Protein AF-U1MZY4-F1 (afdb_monomer)

Nearest PDB structures (foldseek):
  8omv-assembly1_A  TM=1.342E-01  e=9.463E+00  Homo sapiens

Radius of gyration: 21.09 Å; Cα contacts (8 Å, |Δi|>4): 516; chains: 1; bounding box: 56×65×48 Å

pLDDT: mean 75.52, std 15.94, range [32.56, 96.06]

Mean predicted aligned error: 12.29 Å

Solvent-accessible surface area (backbone atoms only — not comparable to full-atom values): 17932 Å² total; per-residue (Å²): 132,82,58,74,63,59,58,49,49,37,41,25,45,29,33,30,49,53,29,17,49,52,54,50,33,51,50,49,50,52,59,47,38,78,77,36,57,77,49,57,64,63,68,47,52,102,45,70,64,56,41,10,46,51,24,10,58,32,2,52,36,76,28,38,40,36,26,38,52,44,43,50,36,36,72,71,67,74,46,56,70,20,24,42,40,0,7,29,13,6,20,35,12,65,37,39,62,55,34,41,68,76,39,48,68,57,36,54,50,24,45,50,48,10,24,52,51,12,27,50,50,8,41,46,33,69,72,65,59,59,72,46,70,69,46,51,56,54,45,52,67,68,64,65,69,72,74,79,74,80,82,80,68,78,75,76,75,75,70,74,65,68,74,82,43,52,68,48,50,51,48,29,51,52,27,48,51,52,17,41,52,50,35,51,37,44,74,75,76,43,82,70,58,87,62,68,74,54,30,54,50,49,36,52,38,18,53,47,28,49,52,30,19,52,50,43,58,76,69,51,75,86,85,56,95,84,50,57,64,76,60,42,52,51,62,63,46,22,54,41,42,48,48,44,35,51,49,53,42,50,48,54,51,46,54,74,70,45,89,73,59,71,67,66,58,68,76,72,34,74,83,48,39,12,43,53,28,2,58,48,16,57,46,76,32,43,62,55,54,45,54,52,50,49,41,27,75,77,70,62,54,35,44,28,28,55,32,0,20,35,15,13,22,34,11,56,23,43,53,50,27,41,74,72,40,47,64,61,33,54,53,40,45,52,53,26,26,54,52,7,26,54,48,7,39,50,42,36,74,74,60,45,77,76,86

Foldseek 3Di:
DPPPVLLLVLLLCLCQAVVLQLLVLQVVLVVVCVVCVVPVLVVPPPDLLSLLLQLLVLLQPEALNSLLSQLVCVLVVNHDLLSNLLSLLLHCHNCLVVLCVLPVVLSCVLSVLSNVLSSVLSCCCVPVVPPCVVLVVVQVVVVPPPPPPPPVDDPPPPPQPVPVLPVLLVLQVVLSVNSNVSNVCCVPPHDFDPDDPRSVVSSVSSVSNLVSLVCLQVPPDDDDPPDDPSNVSSSLSSQLSNVSSVLSSVVSVVCVVDPDDLLVLQVPAQLCLLLVLLVQLLREACVSLNVVSVCCSVVVFASLSNSLSSSLNSHSSLSSNCVSRVSSSVVSNVSSSVSSSVSSSVCCVPPNRHD

Structure (mmCIF, N/CA/C/O backbone):
data_AF-U1MZY4-F1
#
_entry.id   AF-U1MZY4-F1
#
loop_
_atom_site.group_PDB
_atom_site.id
_atom_site.type_symbol
_atom_site.label_atom_id
_atom_site.label_alt_id
_atom_site.label_comp_id
_atom_site.label_asym_id
_atom_site.label_entity_id
_atom_site.label_seq_id
_atom_site.pdbx_PDB_ins_code
_atom_site.Cartn_x
_atom_site.Cartn_y
_atom_site.Cartn_z
_atom_site.occupancy
_atom_site.B_iso_or_equiv
_atom_site.auth_seq_id
_atom_site.auth_comp_id
_atom_site.auth_asym_id
_atom_site.auth_atom_id
_atom_site.pdbx_PDB_model_num
ATOM 1 N N . MET A 1 1 ? 31.135 1.405 -0.911 1.00 39.47 1 MET A N 1
ATOM 2 C CA . MET A 1 1 ? 30.930 1.659 -2.354 1.00 39.47 1 MET A CA 1
ATOM 3 C C . MET A 1 1 ? 29.759 0.798 -2.773 1.00 39.47 1 MET A C 1
ATOM 5 O O . MET A 1 1 ? 29.865 -0.409 -2.625 1.00 39.47 1 MET A O 1
ATOM 9 N N . ILE A 1 2 ? 28.644 1.400 -3.187 1.00 54.62 2 ILE A N 1
ATOM 10 C CA . ILE A 1 2 ? 27.494 0.645 -3.703 1.00 54.62 2 ILE A CA 1
ATOM 11 C C . ILE A 1 2 ? 27.956 0.011 -5.024 1.00 54.62 2 ILE A C 1
ATOM 13 O O . ILE A 1 2 ? 28.455 0.754 -5.877 1.00 54.62 2 ILE A O 1
ATOM 17 N N . PRO A 1 3 ? 27.882 -1.317 -5.202 1.00 65.75 3 PRO A N 1
ATOM 18 C CA . PRO A 1 3 ? 28.218 -1.933 -6.479 1.00 65.75 3 PRO A CA 1
ATOM 19 C C . PRO A 1 3 ? 27.321 -1.326 -7.561 1.00 65.75 3 PRO A C 1
ATOM 21 O O . PRO A 1 3 ? 26.109 -1.257 -7.381 1.00 65.75 3 PRO A O 1
ATOM 24 N N . GLY A 1 4 ? 27.890 -0.871 -8.681 1.00 63.75 4 GLY A N 1
ATOM 25 C CA . GLY A 1 4 ? 27.119 -0.199 -9.740 1.00 63.75 4 GLY A CA 1
ATOM 26 C C . GLY A 1 4 ? 25.944 -1.025 -10.290 1.00 63.75 4 GLY A C 1
ATOM 27 O O . GLY A 1 4 ? 24.993 -0.440 -10.797 1.00 63.75 4 GLY A O 1
ATOM 28 N N . GLY A 1 5 ? 25.982 -2.356 -10.137 1.00 74.44 5 GLY A N 1
ATOM 29 C CA . GLY A 1 5 ? 24.875 -3.259 -10.469 1.00 74.44 5 GLY A CA 1
ATOM 30 C C . GLY A 1 5 ? 23.648 -3.089 -9.567 1.00 74.44 5 GLY A C 1
ATOM 31 O O . GLY A 1 5 ? 22.539 -3.041 -10.080 1.00 74.44 5 GLY A O 1
ATOM 32 N N . VAL A 1 6 ? 23.839 -2.863 -8.262 1.00 76.19 6 VAL A N 1
ATOM 33 C CA . VAL A 1 6 ? 22.730 -2.726 -7.298 1.00 76.19 6 VAL A CA 1
ATOM 34 C C . VAL A 1 6 ? 21.879 -1.498 -7.618 1.00 76.19 6 VAL A C 1
ATOM 36 O O . VAL A 1 6 ? 20.657 -1.554 -7.587 1.00 76.19 6 VAL A O 1
ATOM 39 N N . LEU A 1 7 ? 22.504 -0.376 -7.992 1.00 82.69 7 LEU A N 1
ATOM 40 C CA . LEU A 1 7 ? 21.750 0.826 -8.360 1.00 82.69 7 LEU A CA 1
ATOM 41 C C . LEU A 1 7 ? 20.959 0.632 -9.663 1.00 82.69 7 LEU A C 1
ATOM 43 O O . LEU A 1 7 ? 19.844 1.131 -9.781 1.00 82.69 7 LEU A O 1
ATOM 47 N N . ALA A 1 8 ? 21.530 -0.068 -10.646 1.00 85.88 8 ALA A N 1
ATOM 48 C CA . ALA A 1 8 ? 20.843 -0.347 -11.903 1.00 85.88 8 ALA A CA 1
ATOM 49 C C . ALA A 1 8 ? 19.620 -1.251 -11.689 1.00 85.88 8 ALA A C 1
ATOM 51 O O . ALA A 1 8 ? 18.553 -0.986 -12.248 1.00 85.88 8 ALA A O 1
ATOM 52 N N . GLU A 1 9 ? 19.769 -2.263 -10.839 1.00 82.75 9 GLU A N 1
ATOM 53 C CA . GLU A 1 9 ? 18.707 -3.186 -10.454 1.00 82.75 9 GLU A CA 1
ATOM 54 C C . GLU A 1 9 ? 17.584 -2.458 -9.711 1.00 82.75 9 GLU A C 1
ATOM 56 O O . GLU A 1 9 ? 16.447 -2.474 -10.175 1.00 82.75 9 GLU A O 1
ATOM 61 N N . VAL A 1 10 ? 17.916 -1.678 -8.675 1.00 83.19 10 VAL A N 1
ATOM 62 C CA . VAL A 1 10 ? 16.957 -0.852 -7.918 1.00 83.19 10 VAL A CA 1
ATOM 63 C C . VAL A 1 10 ? 16.140 0.066 -8.828 1.00 83.19 10 VAL A C 1
ATOM 65 O O . VAL A 1 10 ? 14.920 0.151 -8.698 1.00 83.19 10 VAL A O 1
ATOM 68 N N . LEU A 1 11 ? 16.795 0.786 -9.748 1.00 89.69 11 LEU A N 1
ATOM 69 C CA . LEU A 1 11 ? 16.102 1.732 -10.628 1.00 89.69 11 LEU A CA 1
ATOM 70 C C . LEU A 1 11 ? 15.183 1.010 -11.616 1.00 89.69 11 LEU A C 1
ATOM 72 O O . LEU A 1 11 ? 14.059 1.460 -11.854 1.00 89.69 11 LEU A O 1
ATOM 76 N N . THR A 1 12 ? 15.662 -0.098 -12.184 1.00 89.25 12 THR A N 1
ATOM 77 C CA . THR A 1 12 ? 14.888 -0.914 -13.124 1.00 89.25 12 THR A CA 1
ATOM 78 C C . THR A 1 12 ? 13.684 -1.527 -12.424 1.00 89.25 12 THR A C 1
ATOM 80 O O . THR A 1 12 ? 12.572 -1.413 -12.931 1.00 89.25 12 THR A O 1
ATOM 83 N N . GLU A 1 13 ? 13.874 -2.081 -11.231 1.00 82.31 13 GLU A N 1
ATOM 84 C CA . GLU A 1 13 ? 12.814 -2.675 -10.423 1.00 82.31 13 GLU A CA 1
ATOM 85 C C . GLU A 1 13 ? 11.746 -1.641 -10.043 1.00 82.31 13 GLU A C 1
ATOM 87 O O . GLU A 1 13 ? 10.554 -1.823 -10.321 1.00 82.31 13 GLU A O 1
ATOM 92 N N . ALA A 1 14 ? 12.179 -0.490 -9.519 1.00 82.88 14 ALA A N 1
ATOM 93 C CA . ALA A 1 14 ? 11.289 0.582 -9.089 1.00 82.88 14 ALA A CA 1
ATOM 94 C C . ALA A 1 14 ? 10.436 1.159 -10.230 1.00 82.88 14 ALA A C 1
ATOM 96 O O . ALA A 1 14 ? 9.278 1.503 -10.004 1.00 82.88 14 ALA A O 1
ATOM 97 N N . TRP A 1 15 ? 10.971 1.285 -11.451 1.00 90.81 15 TRP A N 1
ATOM 98 C CA . TRP A 1 15 ? 10.234 1.881 -12.575 1.00 90.81 15 TRP A CA 1
ATOM 99 C C . TRP A 1 15 ? 9.524 0.857 -13.469 1.00 90.81 15 TRP A C 1
ATOM 101 O O . TRP A 1 15 ? 8.379 1.082 -13.869 1.00 90.81 15 TRP A O 1
ATOM 111 N N . ILE A 1 16 ? 10.198 -0.237 -13.835 1.00 89.38 16 ILE A N 1
ATOM 112 C CA . ILE A 1 16 ? 9.696 -1.204 -14.822 1.00 89.38 16 ILE A CA 1
ATOM 113 C C . ILE A 1 16 ? 8.699 -2.170 -14.195 1.00 89.38 16 ILE A C 1
ATOM 115 O O . ILE A 1 16 ? 7.694 -2.459 -14.837 1.00 89.38 16 ILE A O 1
ATOM 119 N N . ARG A 1 17 ? 8.943 -2.658 -12.972 1.00 80.62 17 ARG A N 1
ATOM 120 C CA . ARG A 1 17 ? 8.025 -3.602 -12.317 1.00 80.62 17 ARG A CA 1
ATOM 121 C C . ARG A 1 17 ? 7.013 -2.867 -11.451 1.00 80.62 17 ARG A C 1
ATOM 123 O O . ARG A 1 17 ? 5.832 -2.816 -11.796 1.00 80.62 17 ARG A O 1
ATOM 130 N N . ILE A 1 18 ? 7.486 -2.222 -10.386 1.00 74.56 18 ILE A N 1
ATOM 131 C CA . ILE A 1 18 ? 6.615 -1.567 -9.400 1.00 74.56 18 ILE A CA 1
ATOM 132 C C . ILE A 1 18 ? 5.953 -0.329 -10.021 1.00 74.56 18 ILE A C 1
ATOM 134 O O . ILE A 1 18 ? 4.734 -0.170 -9.987 1.00 74.56 18 ILE A O 1
ATOM 138 N N . GLY A 1 19 ? 6.738 0.525 -10.682 1.00 80.50 19 GLY A N 1
ATOM 139 C CA . GLY A 1 19 ? 6.241 1.732 -11.338 1.00 80.50 19 GLY A CA 1
ATOM 140 C C . GLY A 1 19 ? 5.205 1.438 -12.424 1.00 80.50 19 GLY A C 1
ATOM 141 O O . GLY A 1 19 ? 4.169 2.099 -12.460 1.00 80.50 19 GLY A O 1
ATOM 142 N N . ALA A 1 20 ? 5.426 0.425 -13.272 1.00 83.94 20 ALA A N 1
ATOM 143 C CA . ALA A 1 20 ? 4.441 0.006 -14.273 1.00 83.94 20 ALA A CA 1
ATOM 144 C C . ALA A 1 20 ? 3.126 -0.426 -13.630 1.00 83.94 20 ALA A C 1
ATOM 146 O O . ALA A 1 20 ? 2.058 -0.031 -14.101 1.00 83.94 20 ALA A O 1
ATOM 147 N N . PHE A 1 21 ? 3.207 -1.197 -12.546 1.00 73.38 21 PHE A N 1
ATOM 148 C CA . PHE A 1 21 ? 2.035 -1.641 -11.813 1.00 73.38 21 PHE A CA 1
ATOM 149 C C . PHE A 1 21 ? 1.256 -0.461 -11.212 1.00 73.38 21 PHE A C 1
ATOM 151 O O . PHE A 1 21 ? 0.051 -0.345 -11.433 1.00 73.38 21 PHE A O 1
ATOM 158 N N . VAL A 1 22 ? 1.936 0.472 -10.539 1.00 69.88 22 VAL A N 1
ATOM 159 C CA . VAL A 1 22 ? 1.311 1.681 -9.969 1.00 69.88 22 VAL A CA 1
ATOM 160 C C . VAL A 1 22 ? 0.697 2.561 -11.060 1.00 69.88 22 VAL A C 1
ATOM 162 O O . VAL A 1 22 ? -0.420 3.060 -10.916 1.00 69.88 22 VAL A O 1
ATOM 165 N N . ILE A 1 23 ? 1.390 2.738 -12.188 1.00 80.56 23 ILE A N 1
ATOM 166 C CA . ILE A 1 23 ? 0.854 3.473 -13.340 1.00 80.56 23 ILE A CA 1
ATOM 167 C C . ILE A 1 23 ? -0.414 2.782 -13.859 1.00 80.56 23 ILE A C 1
ATOM 169 O O . ILE A 1 23 ? -1.419 3.457 -14.096 1.00 80.56 23 ILE A O 1
ATOM 173 N N . ALA A 1 24 ? -0.390 1.455 -14.015 1.00 80.88 24 ALA A N 1
ATOM 174 C CA . ALA A 1 24 ? -1.541 0.677 -14.463 1.00 80.88 24 ALA A CA 1
ATOM 175 C C . ALA A 1 24 ? -2.717 0.802 -13.488 1.00 80.88 24 ALA A C 1
ATOM 177 O O . ALA A 1 24 ? -3.838 1.076 -13.916 1.00 80.88 24 ALA A O 1
ATOM 178 N N . SER A 1 25 ? -2.472 0.654 -12.186 1.00 63.47 25 SER A N 1
ATOM 179 C CA . SER A 1 25 ? -3.513 0.694 -11.160 1.00 63.47 25 SER A CA 1
ATOM 180 C C . SER A 1 25 ? -4.161 2.076 -11.072 1.00 63.47 25 SER A C 1
ATOM 182 O O . SER A 1 25 ? -5.388 2.174 -11.099 1.00 63.47 25 SER A O 1
ATOM 184 N N . VAL A 1 26 ? -3.374 3.159 -11.092 1.00 69.44 26 VAL A N 1
ATOM 185 C CA . VAL A 1 26 ? -3.903 4.533 -11.109 1.00 69.44 26 VAL A CA 1
ATOM 186 C C . VAL A 1 26 ? -4.675 4.807 -12.398 1.00 69.44 26 VAL A C 1
ATOM 188 O O . VAL A 1 26 ? -5.746 5.412 -12.350 1.00 69.44 26 VAL A O 1
ATOM 191 N N . LEU A 1 27 ? -4.193 4.331 -13.550 1.00 77.50 27 LEU A N 1
ATOM 192 C CA . LEU A 1 27 ? -4.929 4.435 -14.812 1.00 77.50 27 LEU A CA 1
ATOM 193 C C . LEU A 1 27 ? -6.269 3.704 -14.755 1.00 77.50 27 LEU A C 1
ATOM 195 O O . LEU A 1 27 ? -7.274 4.264 -15.190 1.00 77.50 27 LEU A O 1
ATOM 199 N N . VAL A 1 28 ? -6.303 2.490 -14.203 1.00 72.69 28 VAL A N 1
ATOM 200 C CA . VAL A 1 28 ? -7.531 1.707 -14.020 1.00 72.69 28 VAL A CA 1
ATOM 201 C C . VAL A 1 28 ? -8.483 2.422 -13.068 1.00 72.69 28 VAL A C 1
ATOM 203 O O . VAL A 1 28 ? -9.652 2.599 -13.401 1.00 72.69 28 VAL A O 1
ATOM 206 N N . VAL A 1 29 ? -7.999 2.915 -11.928 1.00 61.97 29 VAL A N 1
ATOM 207 C CA . VAL A 1 29 ? -8.812 3.665 -10.961 1.00 61.97 29 VAL A CA 1
ATOM 208 C C . VAL A 1 29 ? -9.371 4.938 -11.586 1.00 61.97 29 VAL A C 1
ATOM 210 O O . VAL A 1 29 ? -10.560 5.207 -11.441 1.00 61.97 29 VAL A O 1
ATOM 213 N N . GLN A 1 30 ? -8.575 5.702 -12.337 1.00 68.88 30 GLN A N 1
ATOM 214 C CA . GLN A 1 30 ? -9.068 6.894 -13.032 1.00 68.88 30 GLN A CA 1
ATOM 215 C C . GLN A 1 30 ? -10.037 6.536 -14.167 1.00 68.88 30 GLN A C 1
ATOM 217 O O . GLN A 1 30 ? -11.037 7.229 -14.370 1.00 68.88 30 GLN A O 1
ATOM 222 N N . PHE A 1 31 ? -9.792 5.427 -14.873 1.00 73.88 31 PHE A N 1
ATOM 223 C CA . PHE A 1 31 ? -10.678 4.886 -15.905 1.00 73.88 31 PHE A CA 1
ATOM 224 C C . PHE A 1 31 ? -12.019 4.418 -15.333 1.00 73.88 31 PHE A C 1
ATOM 226 O O . PHE A 1 31 ? -13.055 4.610 -15.961 1.00 73.88 31 PHE A O 1
ATOM 233 N N . ILE A 1 32 ? -12.033 3.816 -14.150 1.00 65.00 32 ILE A N 1
ATOM 234 C CA . ILE A 1 32 ? -13.262 3.404 -13.468 1.00 65.00 32 ILE A CA 1
ATOM 235 C C . ILE A 1 32 ? -13.935 4.633 -12.852 1.00 65.00 32 ILE A C 1
ATOM 237 O O . ILE A 1 32 ? -15.144 4.812 -12.992 1.00 65.00 32 ILE A O 1
ATOM 241 N N . GLY A 1 33 ? -13.160 5.528 -12.239 1.00 59.97 33 GLY A N 1
ATOM 242 C CA . GLY A 1 33 ? -13.613 6.765 -11.609 1.00 59.97 33 GLY A CA 1
ATOM 243 C C . GLY A 1 33 ? -14.381 7.668 -12.568 1.00 59.97 33 GLY A C 1
ATOM 244 O O . GLY A 1 33 ? -15.479 8.098 -12.240 1.00 59.97 33 GLY A O 1
ATOM 245 N N . ARG A 1 34 ? -13.911 7.867 -13.802 1.00 64.06 34 ARG A N 1
ATOM 246 C CA . ARG A 1 34 ? -14.662 8.627 -14.830 1.00 64.06 34 ARG A CA 1
ATOM 247 C C . ARG A 1 34 ? -16.052 8.049 -15.149 1.00 64.06 34 ARG A C 1
ATOM 249 O O . ARG A 1 34 ? -16.930 8.800 -15.557 1.00 64.06 34 ARG A O 1
ATOM 256 N N . TYR A 1 35 ? -16.271 6.747 -14.943 1.00 58.81 35 TYR A N 1
ATOM 257 C CA . TYR A 1 35 ? -17.581 6.104 -15.120 1.00 58.81 35 TYR A CA 1
ATOM 258 C C . TYR A 1 35 ? -18.376 5.963 -13.812 1.00 58.81 35 TYR A C 1
ATOM 260 O O . TYR A 1 35 ? -19.599 5.832 -13.851 1.00 58.81 35 TYR A O 1
ATOM 268 N N . THR A 1 36 ? -17.703 6.007 -12.658 1.00 55.75 36 THR A N 1
ATOM 269 C CA . THR A 1 36 ? -18.264 5.596 -11.357 1.00 55.75 36 THR A CA 1
ATOM 270 C C . THR A 1 36 ? -18.318 6.737 -10.325 1.00 55.75 36 THR A C 1
ATOM 272 O O . THR A 1 36 ? -19.020 6.627 -9.319 1.00 55.75 36 THR A O 1
ATOM 275 N N . ALA A 1 37 ? -17.652 7.873 -10.570 1.00 49.03 37 ALA A N 1
ATOM 276 C CA . ALA A 1 37 ? -17.527 8.995 -9.629 1.00 49.03 37 ALA A CA 1
ATOM 277 C C . ALA A 1 37 ? -18.872 9.617 -9.225 1.00 49.03 37 ALA A C 1
ATOM 279 O O . ALA A 1 37 ? -19.004 10.103 -8.104 1.00 49.03 37 ALA A O 1
ATOM 280 N N . SER A 1 38 ? -19.883 9.561 -10.095 1.00 45.56 38 SER A N 1
ATOM 281 C CA . SER A 1 38 ? -21.239 10.026 -9.783 1.00 45.56 38 SER A CA 1
ATOM 282 C C . SER A 1 38 ? -22.067 9.012 -8.985 1.00 45.56 38 SER A C 1
ATOM 284 O O . SER A 1 38 ? -23.058 9.399 -8.373 1.00 45.56 38 SER A O 1
ATOM 286 N N . ARG A 1 39 ? -21.675 7.727 -8.951 1.00 48.12 39 ARG A N 1
ATOM 287 C CA . ARG A 1 39 ? -22.433 6.662 -8.270 1.00 48.12 39 ARG A CA 1
ATOM 288 C C . ARG A 1 39 ? -21.829 6.216 -6.942 1.00 48.12 39 ARG A C 1
ATOM 290 O O . ARG A 1 39 ? -22.592 6.031 -6.008 1.00 48.12 39 ARG A O 1
ATOM 297 N N . VAL A 1 40 ? -20.506 6.096 -6.798 1.00 49.72 40 VAL A N 1
ATOM 298 C CA . VAL A 1 40 ? -19.898 5.691 -5.505 1.00 49.72 40 VAL A CA 1
ATOM 299 C C . VAL A 1 40 ? -20.085 6.775 -4.444 1.00 49.72 40 VAL A C 1
ATOM 301 O O . VAL A 1 40 ? -20.455 6.470 -3.319 1.00 49.72 40 VAL A O 1
ATOM 304 N N . VAL A 1 41 ? -19.953 8.045 -4.827 1.00 47.97 41 VAL A N 1
ATOM 305 C CA . VAL A 1 41 ? -20.155 9.190 -3.920 1.00 47.97 41 VAL A CA 1
ATOM 306 C C . VAL A 1 41 ? -21.642 9.412 -3.610 1.00 47.97 41 VAL A C 1
ATOM 308 O O . VAL A 1 41 ? -21.970 9.924 -2.551 1.00 47.97 41 VAL A O 1
ATOM 311 N N . GLY A 1 42 ? -22.549 8.994 -4.504 1.00 45.16 42 GLY A N 1
ATOM 312 C CA . GLY A 1 42 ? -24.000 9.067 -4.288 1.00 45.16 42 GLY A CA 1
ATOM 313 C C . GLY A 1 42 ? -24.600 7.864 -3.546 1.00 45.16 42 GLY A C 1
ATOM 314 O O . GLY A 1 42 ? -25.662 7.990 -2.944 1.00 45.16 42 GLY A O 1
ATOM 315 N N . VAL A 1 43 ? -23.943 6.697 -3.582 1.00 46.78 43 VAL A N 1
ATOM 316 C CA . VAL A 1 43 ? -24.386 5.468 -2.892 1.00 46.78 43 VAL A CA 1
ATOM 317 C C . VAL A 1 43 ? -23.791 5.366 -1.480 1.00 46.78 43 VAL A C 1
ATOM 319 O O . VAL A 1 43 ? -24.431 4.806 -0.588 1.00 46.78 43 VAL A O 1
ATOM 322 N N . LEU A 1 44 ? -22.629 5.980 -1.229 1.00 51.38 44 LEU A N 1
ATOM 323 C CA . LEU A 1 44 ? -22.137 6.288 0.119 1.00 51.38 44 LEU A CA 1
ATOM 324 C C . LEU A 1 44 ? -22.932 7.480 0.684 1.00 51.38 44 LEU A C 1
ATOM 326 O O . LEU A 1 44 ? -22.441 8.602 0.728 1.00 51.38 44 LEU A O 1
ATOM 330 N N . GLY A 1 45 ? -24.188 7.251 1.075 1.00 52.88 45 GLY A N 1
ATOM 331 C CA . GLY A 1 45 ? -25.025 8.282 1.707 1.00 52.88 45 GLY A CA 1
ATOM 332 C C . GLY A 1 45 ? -24.422 8.860 3.000 1.00 52.88 45 GLY A C 1
ATOM 333 O O . GLY A 1 45 ? -23.351 8.438 3.437 1.00 52.88 45 GLY A O 1
ATOM 334 N N . ASP A 1 46 ? -25.157 9.764 3.659 1.00 63.09 46 ASP A N 1
ATOM 335 C CA . ASP A 1 46 ? -24.800 10.501 4.898 1.00 63.09 46 ASP A CA 1
ATOM 336 C C . ASP A 1 46 ? -24.492 9.630 6.148 1.00 63.09 46 ASP A C 1
ATOM 338 O O . ASP A 1 46 ? -24.599 10.083 7.286 1.00 63.09 46 ASP A O 1
ATOM 342 N N . ARG A 1 47 ? -24.162 8.342 5.992 1.00 72.56 47 ARG A N 1
ATOM 343 C CA . ARG A 1 47 ? -23.905 7.391 7.079 1.00 72.56 47 ARG A CA 1
ATOM 344 C C . ARG A 1 47 ? -22.405 7.080 7.184 1.00 72.56 47 ARG A C 1
ATOM 346 O O . ARG A 1 47 ? -21.920 6.253 6.407 1.00 72.56 47 ARG A O 1
ATOM 353 N N . PRO A 1 48 ? -21.700 7.601 8.207 1.00 70.69 48 PRO A N 1
ATOM 354 C CA . PRO A 1 48 ? -20.258 7.396 8.392 1.00 70.69 48 PRO A CA 1
ATOM 355 C C . PRO A 1 48 ? -19.834 5.920 8.375 1.00 70.69 48 PRO A C 1
ATOM 357 O O . PRO A 1 48 ? -18.862 5.545 7.731 1.00 70.69 48 PRO A O 1
ATOM 360 N N . ARG A 1 49 ? -20.626 5.029 8.988 1.00 77.75 49 ARG A N 1
ATOM 361 C CA . ARG A 1 49 ? -20.325 3.584 9.043 1.00 77.75 49 ARG A CA 1
ATOM 362 C C . ARG A 1 49 ? -20.306 2.901 7.672 1.00 77.75 49 ARG A C 1
ATOM 364 O O . ARG A 1 49 ? -19.547 1.960 7.473 1.00 77.75 49 ARG A O 1
ATOM 371 N N . VAL A 1 50 ? -21.143 3.355 6.738 1.00 79.81 50 VAL A N 1
ATOM 372 C CA . VAL A 1 50 ? -21.197 2.791 5.378 1.00 79.81 50 VAL A CA 1
ATOM 373 C C . VAL A 1 50 ? -19.985 3.250 4.571 1.00 79.81 50 VAL A C 1
ATOM 375 O O . VAL A 1 50 ? -19.439 2.466 3.800 1.00 79.81 50 VAL A O 1
ATOM 378 N N . GLN A 1 51 ? -19.526 4.485 4.794 1.00 81.38 51 GLN A N 1
ATOM 379 C CA . GLN A 1 51 ? -18.307 5.002 4.174 1.00 81.38 51 GLN A CA 1
ATOM 380 C C . GLN A 1 51 ? -17.071 4.234 4.649 1.00 81.38 51 GLN A C 1
ATOM 382 O O . GLN A 1 51 ? -16.262 3.831 3.819 1.00 81.38 51 GLN A O 1
ATOM 387 N N . VAL A 1 52 ? -16.970 3.947 5.953 1.00 87.75 52 VAL A N 1
ATOM 388 C CA . VAL A 1 52 ? -15.868 3.146 6.516 1.00 87.75 52 VAL A CA 1
ATOM 389 C C . VAL A 1 52 ? -15.855 1.728 5.944 1.00 87.75 52 VAL A C 1
ATOM 391 O O . VAL A 1 52 ? -14.804 1.251 5.524 1.00 87.75 52 VAL A O 1
ATOM 394 N N . LEU A 1 53 ? -17.017 1.068 5.869 1.00 89.38 53 LEU A N 1
ATOM 395 C CA . LEU A 1 53 ? -17.116 -0.257 5.252 1.00 89.38 53 LEU A CA 1
ATOM 396 C C . LEU A 1 53 ? -16.705 -0.216 3.773 1.00 89.38 53 LEU A C 1
ATOM 398 O O . LEU A 1 53 ? -15.976 -1.091 3.319 1.00 89.38 53 LEU A O 1
ATOM 402 N N . GLY A 1 54 ? -17.134 0.812 3.036 1.00 85.38 54 GLY A N 1
ATOM 403 C CA . GLY A 1 54 ? -16.708 1.035 1.655 1.00 85.38 54 GLY A CA 1
ATOM 404 C C . GLY A 1 54 ? -15.191 1.199 1.528 1.00 85.38 54 GLY A C 1
ATOM 405 O O . GLY A 1 54 ? -14.597 0.593 0.643 1.00 85.38 54 GLY A O 1
ATOM 406 N N . GLY A 1 55 ? -14.561 1.953 2.435 1.00 85.50 55 GLY A N 1
ATOM 407 C CA . GLY A 1 55 ? -13.104 2.106 2.500 1.00 85.50 55 GLY A CA 1
ATOM 408 C C . GLY A 1 55 ? -12.378 0.780 2.738 1.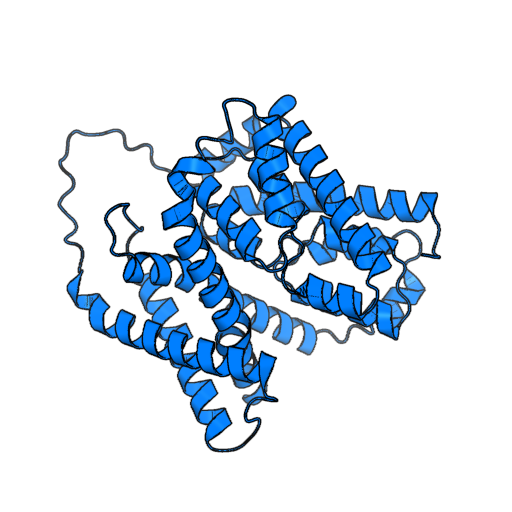00 85.50 55 GLY A C 1
ATOM 409 O O . GLY A 1 55 ? -11.494 0.429 1.962 1.00 85.50 55 GLY A O 1
ATOM 410 N N . GLY A 1 56 ? -12.798 0.004 3.742 1.00 90.12 56 GLY A N 1
ATOM 411 C CA . GLY A 1 56 ? -12.199 -1.306 4.036 1.00 90.12 56 GLY A CA 1
ATOM 412 C C . GLY A 1 56 ? -12.362 -2.320 2.898 1.00 90.12 56 GLY A C 1
ATOM 413 O O . GLY A 1 56 ? -11.411 -3.007 2.536 1.00 90.12 56 GLY A O 1
ATOM 414 N N . LEU A 1 57 ? -13.537 -2.364 2.258 1.00 89.31 57 LEU A N 1
ATOM 415 C CA . LEU A 1 57 ? -13.767 -3.226 1.090 1.00 89.31 57 LEU A CA 1
ATOM 416 C C . LEU A 1 57 ? -12.936 -2.807 -0.129 1.00 89.31 57 LEU A C 1
ATOM 418 O O . LEU A 1 57 ? -12.522 -3.667 -0.901 1.00 89.31 57 LEU A O 1
ATOM 422 N N . LEU A 1 58 ? -12.691 -1.506 -0.313 1.00 84.00 58 LEU A N 1
ATOM 423 C CA . LEU A 1 58 ? -11.776 -1.023 -1.347 1.00 84.00 58 LEU A CA 1
ATOM 424 C C . LEU A 1 58 ? -10.318 -1.383 -1.027 1.00 84.00 58 LEU A C 1
ATOM 426 O O . LEU A 1 58 ? -9.578 -1.686 -1.956 1.00 84.00 58 LEU A O 1
ATOM 430 N N . GLY A 1 59 ? -9.917 -1.400 0.248 1.00 86.38 59 GLY A N 1
ATOM 431 C CA . GLY A 1 59 ? -8.588 -1.858 0.680 1.00 86.38 59 GLY A CA 1
ATOM 432 C C . GLY A 1 59 ? -8.335 -3.347 0.403 1.00 86.38 59 GLY A C 1
ATOM 433 O O . GLY A 1 59 ? -7.244 -3.720 -0.017 1.00 86.38 59 GLY A O 1
ATOM 434 N N . LEU A 1 60 ? -9.368 -4.186 0.532 1.00 87.81 60 LEU A N 1
ATOM 435 C CA . LEU A 1 60 ? -9.295 -5.623 0.226 1.00 87.81 60 LEU A CA 1
ATOM 436 C C . LEU A 1 60 ? -9.037 -5.948 -1.250 1.00 87.81 60 LEU A C 1
ATOM 438 O O . LEU A 1 60 ? -8.713 -7.093 -1.573 1.00 87.81 60 LEU A O 1
ATOM 442 N N . VAL A 1 61 ? -9.244 -4.991 -2.157 1.00 81.19 61 VAL A N 1
ATOM 443 C CA . VAL A 1 61 ? -8.997 -5.208 -3.583 1.00 81.19 61 VAL A CA 1
ATOM 444 C C . VAL A 1 61 ? -7.504 -5.496 -3.764 1.00 81.19 61 VAL A C 1
ATOM 446 O O . VAL A 1 61 ? -6.701 -4.651 -3.376 1.00 81.19 61 VAL A O 1
ATOM 449 N N . PRO A 1 62 ? -7.117 -6.645 -4.355 1.00 72.81 62 PRO A N 1
ATOM 450 C CA . PRO A 1 62 ? -5.714 -6.943 -4.612 1.00 72.81 62 PRO A CA 1
ATOM 451 C C . PRO A 1 62 ? -5.050 -5.829 -5.424 1.00 72.81 62 PRO A C 1
ATOM 453 O O . PRO A 1 62 ? -5.634 -5.296 -6.376 1.00 72.81 62 PRO A O 1
ATOM 456 N N . GLY A 1 63 ? -3.824 -5.495 -5.037 1.00 68.50 63 GLY A N 1
ATOM 457 C CA . GLY A 1 63 ? -3.104 -4.318 -5.504 1.00 68.50 63 GLY A CA 1
ATOM 458 C C . GLY A 1 63 ? -3.332 -3.069 -4.653 1.00 68.50 63 GLY A C 1
ATOM 459 O O . GLY A 1 63 ? -4.285 -2.943 -3.893 1.00 68.50 63 GLY A O 1
ATOM 460 N N . CYS A 1 64 ? -2.444 -2.087 -4.782 1.00 75.31 64 CYS A N 1
ATOM 461 C CA . CYS A 1 64 ? -2.510 -0.841 -4.006 1.00 75.31 64 CYS A CA 1
ATOM 462 C C . CYS A 1 64 ? -3.572 0.167 -4.509 1.00 75.31 64 CYS A C 1
ATOM 464 O O . CYS A 1 64 ? -3.837 1.176 -3.854 1.00 75.31 64 CYS A O 1
ATOM 466 N N . GLY A 1 65 ? -4.228 -0.098 -5.647 1.00 68.75 65 GLY A N 1
ATOM 467 C CA . GLY A 1 65 ? -5.130 0.852 -6.315 1.00 68.75 65 GLY A CA 1
ATOM 468 C C . GLY A 1 65 ? -6.366 1.263 -5.501 1.00 68.75 65 GLY A C 1
ATOM 469 O O . GLY A 1 65 ? -6.750 2.433 -5.526 1.00 68.75 65 GLY A O 1
ATOM 470 N N . GLY A 1 66 ? -6.983 0.337 -4.759 1.00 77.62 66 GLY A N 1
ATOM 471 C CA . GLY A 1 66 ? -8.165 0.633 -3.942 1.00 77.62 66 GLY A CA 1
ATOM 472 C C . GLY A 1 66 ? -7.852 1.560 -2.764 1.00 77.62 66 GLY A C 1
ATOM 473 O O . GLY A 1 66 ? -8.533 2.567 -2.566 1.00 77.62 66 GLY A O 1
ATOM 474 N N . ALA A 1 67 ? -6.758 1.287 -2.054 1.00 83.12 67 ALA A N 1
ATOM 475 C CA . ALA A 1 67 ? -6.266 2.139 -0.977 1.00 83.12 67 ALA A CA 1
ATOM 476 C C . ALA A 1 67 ? -5.768 3.505 -1.493 1.00 83.12 67 ALA A C 1
ATOM 478 O O . ALA A 1 67 ? -6.110 4.531 -0.908 1.00 83.12 67 ALA A O 1
ATOM 479 N N . ILE A 1 68 ? -5.073 3.559 -2.642 1.00 74.62 68 ILE A N 1
ATOM 480 C CA . ILE A 1 68 ? -4.669 4.826 -3.292 1.00 74.62 68 ILE A CA 1
ATOM 481 C C . ILE A 1 68 ? -5.887 5.681 -3.684 1.00 74.62 68 ILE A C 1
ATOM 483 O O . ILE A 1 68 ? -5.868 6.911 -3.573 1.00 74.62 68 ILE A O 1
ATOM 487 N N . ALA A 1 69 ? -6.978 5.055 -4.133 1.00 73.81 69 ALA A N 1
ATOM 488 C CA . ALA A 1 69 ? -8.211 5.781 -4.425 1.00 73.81 69 ALA A CA 1
ATOM 489 C C . ALA A 1 69 ? -8.777 6.446 -3.159 1.00 73.81 69 ALA A C 1
ATOM 491 O O . ALA A 1 69 ? -9.181 7.609 -3.201 1.00 73.81 69 ALA A O 1
ATOM 492 N N . VAL A 1 70 ? -8.768 5.736 -2.026 1.00 79.38 70 VAL A N 1
ATOM 493 C CA . VAL A 1 70 ? -9.239 6.270 -0.741 1.00 79.38 70 VAL A CA 1
ATOM 494 C C . VAL A 1 70 ? -8.324 7.382 -0.223 1.00 79.38 70 VAL A C 1
ATOM 496 O O . VAL A 1 70 ? -8.836 8.417 0.203 1.00 79.38 70 VAL A O 1
ATOM 499 N N . THR A 1 71 ? -6.997 7.236 -0.315 1.00 77.06 71 THR A N 1
ATOM 500 C CA . THR A 1 71 ? -6.056 8.300 0.090 1.00 77.06 71 THR A CA 1
ATOM 501 C C . THR A 1 71 ? -6.230 9.560 -0.760 1.00 77.06 71 THR A C 1
ATOM 503 O O . THR A 1 71 ? -6.198 10.667 -0.225 1.00 77.06 71 THR A O 1
ATOM 506 N N . SER A 1 72 ? -6.510 9.410 -2.060 1.00 69.25 72 SER A N 1
ATOM 507 C CA . SER A 1 72 ? -6.821 10.535 -2.955 1.00 69.25 72 SER A CA 1
ATOM 508 C C . SER A 1 72 ? -8.128 11.233 -2.561 1.00 69.25 72 SER A C 1
ATOM 510 O O . SER A 1 72 ? -8.170 12.456 -2.443 1.00 69.25 72 SER A O 1
ATOM 512 N N . LEU A 1 73 ? -9.191 10.467 -2.280 1.00 71.06 73 LEU A N 1
ATOM 513 C CA . LEU A 1 73 ? -10.464 11.020 -1.799 1.00 71.06 73 LEU A CA 1
ATOM 514 C C . LEU A 1 73 ? -10.320 11.726 -0.443 1.00 71.06 73 LEU A C 1
ATOM 516 O O . LEU A 1 73 ? -11.018 12.712 -0.197 1.00 71.06 73 LEU A O 1
ATOM 520 N N . TYR A 1 74 ? -9.441 11.230 0.430 1.00 75.88 74 TYR A N 1
ATOM 521 C CA . TYR A 1 74 ? -9.130 11.860 1.713 1.00 75.88 74 TYR A CA 1
ATOM 522 C C . TYR A 1 74 ? -8.376 13.179 1.513 1.00 75.88 74 TYR A C 1
ATOM 524 O O . TYR A 1 74 ? -8.756 14.195 2.094 1.00 75.88 74 TYR A O 1
ATOM 532 N N . ALA A 1 75 ? -7.365 13.197 0.638 1.00 68.75 75 ALA A N 1
ATOM 533 C CA . ALA A 1 75 ? -6.611 14.407 0.303 1.00 68.75 75 ALA A CA 1
ATOM 534 C C . ALA A 1 75 ? -7.509 15.513 -0.288 1.00 68.75 75 ALA A C 1
ATOM 536 O O . ALA A 1 75 ? -7.322 16.694 0.018 1.00 68.75 75 ALA A O 1
ATOM 537 N N . ASP A 1 76 ? -8.527 15.119 -1.060 1.00 63.31 76 ASP A N 1
ATOM 538 C CA . ASP A 1 76 ? -9.565 16.005 -1.602 1.00 63.31 76 ASP A CA 1
ATOM 539 C C . ASP A 1 76 ? -10.641 16.408 -0.566 1.00 63.31 76 ASP A C 1
ATOM 541 O O . ASP A 1 76 ? -11.561 17.164 -0.884 1.00 63.31 76 ASP A O 1
ATOM 545 N N . GLY A 1 77 ? -10.565 15.904 0.671 1.00 65.06 77 GLY A N 1
ATOM 546 C CA . GLY A 1 77 ? -11.506 16.204 1.756 1.00 65.06 77 GLY A CA 1
ATOM 547 C C . GLY A 1 77 ? -12.896 15.580 1.587 1.00 65.06 77 GLY A C 1
ATOM 548 O O . GLY A 1 77 ? -13.867 16.079 2.155 1.00 65.06 77 GLY A O 1
ATOM 549 N N . ARG A 1 78 ? -13.018 14.517 0.782 1.00 67.88 78 ARG A N 1
ATOM 550 C CA . ARG A 1 78 ? -14.302 13.872 0.445 1.00 67.88 78 ARG A CA 1
ATOM 551 C C . ARG A 1 78 ? -14.668 12.712 1.367 1.00 67.88 78 ARG A C 1
ATOM 553 O O . ARG A 1 78 ? -15.836 12.336 1.413 1.00 67.88 78 ARG A O 1
ATOM 560 N N . VAL A 1 79 ? -13.688 12.130 2.054 1.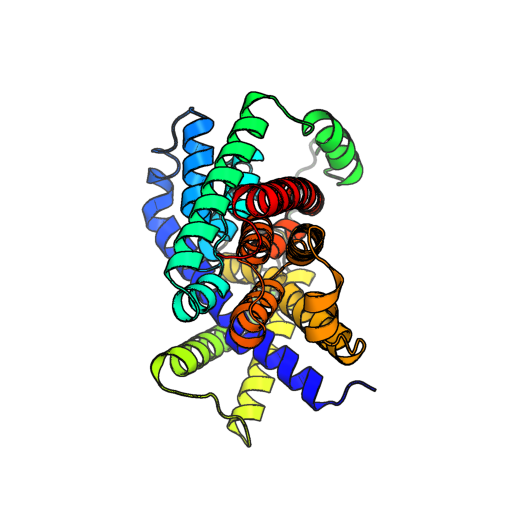00 74.06 79 VAL A N 1
ATOM 561 C CA . VAL A 1 79 ? -13.873 11.051 3.036 1.00 74.06 79 VAL A CA 1
ATOM 562 C C . VAL A 1 79 ? -13.127 11.384 4.327 1.00 74.06 79 VAL A C 1
ATOM 564 O O . VAL A 1 79 ? -12.133 12.107 4.299 1.00 74.06 79 VAL A O 1
ATOM 567 N N . GLY A 1 80 ? -13.625 10.876 5.455 1.00 80.31 80 GLY A N 1
ATOM 568 C CA . GLY A 1 80 ? -13.047 11.104 6.780 1.00 80.31 80 GLY A CA 1
ATOM 569 C C . GLY A 1 80 ? -11.802 10.262 7.071 1.00 80.31 80 GLY A C 1
ATOM 570 O O . GLY A 1 80 ? -11.469 9.319 6.347 1.00 80.31 80 GLY A O 1
ATOM 571 N N . PHE A 1 81 ? -11.123 10.589 8.173 1.00 85.50 81 PHE A N 1
ATOM 572 C CA . PHE A 1 81 ? -9.914 9.889 8.615 1.00 85.50 81 PHE A CA 1
ATOM 573 C C . PHE A 1 81 ? -10.184 8.421 8.984 1.00 85.50 81 PHE A C 1
ATOM 575 O O . PHE A 1 81 ? -9.343 7.561 8.734 1.00 85.50 81 PHE A O 1
ATOM 582 N N . GLY A 1 82 ? -11.369 8.082 9.506 1.00 85.50 82 GLY A N 1
ATOM 583 C CA . GLY A 1 82 ? -11.685 6.684 9.813 1.00 85.50 82 GLY A CA 1
ATOM 584 C C . GLY A 1 82 ? -11.861 5.823 8.559 1.00 85.50 82 GLY A C 1
ATOM 585 O O . GLY A 1 82 ? -11.520 4.643 8.573 1.00 85.50 82 GLY A O 1
ATOM 586 N N . VAL A 1 83 ? -12.325 6.410 7.450 1.00 87.12 83 VAL A N 1
ATOM 587 C CA . VAL A 1 83 ? -12.401 5.727 6.144 1.00 87.12 83 VAL A CA 1
ATOM 588 C C . VAL A 1 83 ? -11.001 5.444 5.598 1.00 87.12 83 VAL A C 1
ATOM 590 O O . VAL A 1 83 ? -10.753 4.352 5.090 1.00 87.12 83 VAL A O 1
ATOM 593 N N . LEU A 1 84 ? -10.088 6.409 5.748 1.00 87.69 84 LEU A N 1
ATOM 594 C CA . LEU A 1 84 ? -8.679 6.273 5.387 1.00 87.69 84 LEU A CA 1
ATOM 595 C C . LEU A 1 84 ? -8.008 5.135 6.163 1.00 87.69 84 LEU A C 1
ATOM 597 O O . LEU A 1 84 ? -7.446 4.235 5.547 1.00 87.69 84 LEU A O 1
ATOM 601 N N . VAL A 1 85 ? -8.118 5.140 7.496 1.00 91.38 85 VA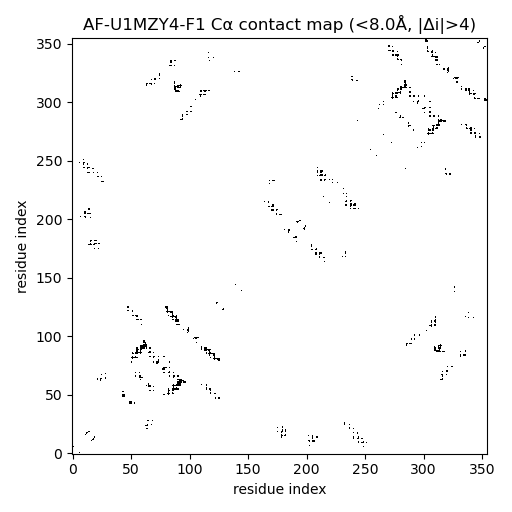L A N 1
ATOM 602 C CA . VAL A 1 85 ? -7.517 4.103 8.352 1.00 91.38 85 VAL A CA 1
ATOM 603 C C . VAL A 1 85 ? -8.098 2.722 8.053 1.00 91.38 85 VAL A C 1
ATOM 605 O O . VAL A 1 85 ? -7.351 1.750 7.991 1.00 91.38 85 VAL A O 1
ATOM 608 N N . ALA A 1 86 ? -9.409 2.622 7.814 1.00 92.88 86 ALA A N 1
ATOM 609 C CA . ALA A 1 86 ? -10.024 1.347 7.459 1.00 92.88 86 ALA A CA 1
ATOM 610 C C . ALA A 1 86 ? -9.531 0.798 6.121 1.00 92.88 86 ALA A C 1
ATOM 612 O O . ALA A 1 86 ? -9.343 -0.408 6.006 1.00 92.88 86 ALA A O 1
ATOM 613 N N . ALA A 1 87 ? -9.321 1.662 5.124 1.00 91.75 87 ALA A N 1
ATOM 614 C CA . ALA A 1 87 ? -8.766 1.247 3.843 1.00 91.75 87 ALA A CA 1
ATOM 615 C C . ALA A 1 87 ? -7.304 0.806 3.977 1.00 91.75 87 ALA A C 1
ATOM 617 O O . ALA A 1 87 ? -6.960 -0.258 3.476 1.00 91.75 87 ALA A O 1
ATOM 618 N N . LEU A 1 88 ? -6.475 1.584 4.682 1.00 91.69 88 LEU A N 1
ATOM 619 C CA . LEU A 1 88 ? -5.053 1.289 4.878 1.00 91.69 88 LEU A CA 1
ATOM 620 C C . LEU A 1 88 ? -4.843 -0.029 5.635 1.00 91.69 88 LEU A C 1
ATOM 622 O O . LEU A 1 88 ? -4.225 -0.932 5.087 1.00 91.69 88 LEU A O 1
ATOM 626 N N . ALA A 1 89 ? -5.498 -0.213 6.784 1.00 93.56 89 ALA A N 1
ATOM 627 C CA . ALA A 1 89 ? -5.404 -1.453 7.562 1.00 93.56 89 ALA A CA 1
ATOM 628 C C . ALA A 1 89 ? -5.958 -2.693 6.840 1.00 93.56 89 ALA A C 1
ATOM 630 O O . ALA A 1 89 ? -5.570 -3.812 7.147 1.00 93.56 89 ALA A O 1
ATOM 631 N N . ALA A 1 90 ? -6.912 -2.517 5.920 1.00 92.69 90 ALA A N 1
ATOM 632 C CA . ALA A 1 90 ? -7.479 -3.611 5.130 1.00 92.69 90 ALA A CA 1
ATOM 633 C C . ALA A 1 90 ? -6.683 -3.903 3.847 1.00 92.69 90 ALA A C 1
ATOM 635 O O . ALA A 1 90 ? -7.094 -4.774 3.077 1.00 92.69 90 ALA A O 1
ATOM 636 N N . THR A 1 91 ? -5.615 -3.143 3.576 1.00 89.44 91 THR A N 1
ATOM 637 C CA . THR A 1 91 ? -4.908 -3.176 2.295 1.00 89.44 91 THR A CA 1
ATOM 638 C C . THR A 1 91 ? -4.269 -4.537 2.072 1.00 89.44 91 THR A C 1
ATOM 640 O O . THR A 1 91 ? -3.327 -4.923 2.751 1.00 89.44 91 THR A O 1
ATOM 643 N N . ALA A 1 92 ? -4.759 -5.257 1.065 1.00 77.25 92 ALA A N 1
ATOM 644 C CA . ALA A 1 92 ? -4.161 -6.527 0.664 1.00 77.25 92 ALA A CA 1
ATOM 645 C C . ALA A 1 92 ? -2.862 -6.301 -0.144 1.00 77.25 92 ALA A C 1
ATOM 647 O O . ALA A 1 92 ? -1.909 -7.073 -0.045 1.00 77.25 92 ALA A O 1
ATOM 648 N N . GLY A 1 93 ? -2.799 -5.204 -0.914 1.00 74.50 93 GLY A N 1
ATOM 649 C CA . GLY A 1 93 ? -1.624 -4.820 -1.700 1.00 74.50 93 GLY A CA 1
ATOM 650 C C . GLY A 1 93 ? -1.253 -5.841 -2.783 1.00 74.50 93 GLY A C 1
ATOM 651 O O . GLY A 1 93 ? -2.030 -6.737 -3.112 1.00 74.50 93 GLY A O 1
ATOM 652 N N . ASP A 1 94 ? -0.059 -5.697 -3.361 1.00 69.25 94 ASP A N 1
ATOM 653 C CA . ASP A 1 94 ? 0.480 -6.634 -4.366 1.00 69.25 94 ASP A CA 1
ATOM 654 C C . ASP A 1 94 ? 1.002 -7.931 -3.754 1.00 69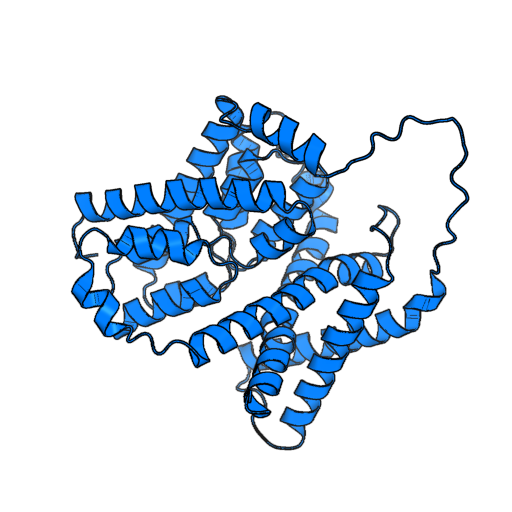.25 94 ASP A C 1
ATOM 656 O O . ASP A 1 94 ? 1.045 -8.984 -4.390 1.00 69.25 94 ASP A O 1
ATOM 660 N N . SER A 1 95 ? 1.342 -7.879 -2.473 1.00 73.44 95 SER A N 1
ATOM 661 C CA . SER A 1 95 ? 1.797 -9.031 -1.712 1.00 73.44 95 SER A CA 1
ATOM 662 C C . SER A 1 95 ? 0.687 -10.061 -1.457 1.00 73.44 95 SER A C 1
ATOM 664 O O . SER A 1 95 ? 0.996 -11.232 -1.224 1.00 73.44 95 SER A O 1
ATOM 666 N N . ALA A 1 96 ? -0.589 -9.679 -1.613 1.00 80.19 96 ALA A N 1
ATOM 667 C CA . ALA A 1 96 ? -1.731 -10.593 -1.577 1.00 80.19 96 ALA A CA 1
ATOM 668 C C . ALA A 1 96 ? -1.612 -11.762 -2.548 1.00 80.19 96 ALA A C 1
ATOM 670 O O . ALA A 1 96 ? -1.993 -12.882 -2.206 1.00 80.19 96 ALA A O 1
ATOM 671 N N . PHE A 1 97 ? -1.057 -11.530 -3.740 1.00 76.50 97 PHE A N 1
ATOM 672 C CA . PHE A 1 97 ? -0.873 -12.593 -4.726 1.00 76.50 97 PHE A CA 1
ATOM 673 C C . PHE A 1 97 ? 0.122 -13.649 -4.243 1.00 76.50 97 PHE A C 1
ATOM 675 O O . PHE A 1 97 ? -0.103 -14.837 -4.454 1.00 76.50 97 PHE A O 1
ATOM 682 N N . VAL A 1 98 ? 1.185 -13.230 -3.552 1.00 78.12 98 VAL A N 1
ATOM 683 C CA . VAL A 1 98 ? 2.207 -14.140 -3.023 1.00 78.12 98 VAL A CA 1
ATOM 684 C C . VAL A 1 98 ? 1.622 -14.989 -1.901 1.00 78.12 98 VAL A C 1
ATOM 686 O O . VAL A 1 98 ? 1.722 -16.213 -1.950 1.00 78.12 98 VAL A O 1
ATOM 689 N N . LEU A 1 99 ? 0.941 -14.367 -0.932 1.00 84.38 99 LEU A N 1
ATOM 690 C CA . LEU A 1 99 ? 0.342 -15.110 0.178 1.00 84.38 99 LEU A CA 1
ATOM 691 C C . LEU A 1 99 ? -0.770 -16.055 -0.300 1.00 84.38 99 LEU A C 1
ATOM 693 O O . LEU A 1 99 ? -0.859 -17.172 0.192 1.00 84.38 99 LEU A O 1
ATOM 697 N N . LEU A 1 100 ? -1.564 -15.666 -1.306 1.00 83.56 100 LEU A N 1
ATOM 698 C CA . LEU A 1 100 ? -2.566 -16.549 -1.918 1.00 83.56 100 LEU A CA 1
ATOM 699 C C . LEU A 1 100 ? -1.954 -17.789 -2.583 1.00 83.56 100 LEU A C 1
ATOM 701 O O . LEU A 1 100 ? -2.593 -18.840 -2.598 1.00 83.56 100 LEU A O 1
ATOM 705 N N . VAL A 1 101 ? -0.748 -17.668 -3.143 1.00 82.69 101 VAL A N 1
ATOM 706 C CA . VAL A 1 101 ? -0.025 -18.792 -3.755 1.00 82.69 101 VAL A CA 1
ATOM 707 C C . VAL A 1 101 ? 0.625 -19.677 -2.693 1.00 82.69 101 VAL A C 1
ATOM 709 O O . VAL A 1 101 ? 0.572 -20.898 -2.820 1.00 82.69 101 VAL A O 1
ATOM 712 N N . VAL A 1 102 ? 1.214 -19.076 -1.655 1.00 85.50 102 VAL A N 1
ATOM 713 C CA . VAL A 1 102 ? 1.888 -19.797 -0.564 1.00 85.50 102 VAL A CA 1
ATOM 714 C C . VAL A 1 102 ? 0.882 -20.538 0.319 1.00 85.50 102 VAL A C 1
ATOM 716 O O . VAL A 1 102 ? 1.001 -21.746 0.504 1.00 85.50 102 VAL A O 1
ATOM 719 N N . ASP A 1 103 ? -0.127 -19.832 0.831 1.00 87.81 103 ASP A N 1
ATOM 720 C CA . ASP A 1 103 ? -1.213 -20.403 1.627 1.00 87.81 103 ASP A CA 1
ATOM 721 C C . ASP A 1 103 ? -2.506 -19.598 1.420 1.00 87.81 103 ASP A C 1
ATOM 723 O O . ASP A 1 103 ? -2.794 -18.606 2.096 1.00 87.81 103 ASP A O 1
ATOM 727 N N . ALA A 1 104 ? -3.343 -20.071 0.493 1.00 90.38 104 ALA A N 1
ATOM 728 C CA . ALA A 1 104 ? -4.626 -19.447 0.181 1.00 90.38 104 ALA A CA 1
ATOM 729 C C . ALA A 1 104 ? -5.585 -19.378 1.381 1.00 90.38 104 ALA A C 1
ATOM 731 O O . ALA A 1 104 ? -6.393 -18.448 1.476 1.00 90.38 104 ALA A O 1
ATOM 732 N N . ARG A 1 105 ? -5.531 -20.353 2.299 1.00 92.50 105 ARG A N 1
ATOM 733 C CA . ARG A 1 105 ? -6.406 -20.368 3.477 1.00 92.50 105 ARG A CA 1
ATOM 734 C C . ARG A 1 105 ? -5.969 -19.283 4.449 1.00 92.50 105 ARG A C 1
ATOM 736 O O . ARG A 1 105 ? -6.820 -18.535 4.935 1.00 92.50 105 ARG A O 1
ATOM 743 N N . LEU A 1 106 ? -4.667 -19.186 4.705 1.00 90.81 106 LEU A N 1
ATOM 744 C CA . LEU A 1 106 ? -4.113 -18.150 5.562 1.00 90.81 106 LEU A CA 1
ATOM 745 C C . LEU A 1 106 ? -4.293 -16.761 4.948 1.00 90.81 106 LEU A C 1
ATOM 747 O O . LEU A 1 106 ? -4.668 -15.850 5.675 1.00 90.81 106 LEU A O 1
ATOM 751 N N . ALA A 1 107 ? -4.155 -16.607 3.629 1.00 90.50 107 ALA A N 1
ATOM 752 C CA . ALA A 1 107 ? -4.429 -15.349 2.932 1.00 90.50 107 ALA A CA 1
ATOM 753 C C . ALA A 1 107 ? -5.855 -14.836 3.195 1.00 90.50 107 ALA A C 1
ATOM 755 O O . ALA A 1 107 ? -6.053 -13.687 3.592 1.00 90.50 107 ALA A O 1
ATOM 756 N N . VAL A 1 108 ? -6.862 -15.701 3.023 1.00 92.62 108 VAL A N 1
ATOM 757 C CA . VAL A 1 108 ? -8.272 -15.342 3.257 1.00 92.62 108 VAL A CA 1
ATOM 758 C C . VAL A 1 108 ? -8.511 -14.967 4.720 1.00 92.62 108 VAL A C 1
ATOM 760 O O . VAL A 1 108 ? -9.236 -14.010 4.998 1.00 92.62 108 VAL A O 1
ATOM 763 N N . ILE A 1 109 ? -7.900 -15.694 5.659 1.00 93.25 109 ILE A N 1
ATOM 764 C CA . ILE A 1 109 ? -8.019 -15.399 7.092 1.00 93.25 109 ILE A CA 1
ATOM 765 C C . ILE A 1 109 ? -7.323 -14.077 7.426 1.00 93.25 109 ILE A C 1
ATOM 767 O O . ILE A 1 109 ? -7.939 -13.223 8.057 1.00 93.25 109 ILE A O 1
ATOM 771 N N . ALA A 1 110 ? -6.079 -13.885 6.990 1.00 93.19 110 ALA A N 1
ATOM 772 C CA . ALA A 1 110 ? -5.271 -12.714 7.301 1.00 93.19 110 ALA A CA 1
ATOM 773 C C . ALA A 1 110 ? -5.905 -11.432 6.759 1.00 93.19 110 ALA A C 1
ATOM 775 O O . ALA A 1 110 ? -6.171 -10.521 7.541 1.00 93.19 110 ALA A O 1
ATOM 776 N N . TYR A 1 111 ? -6.263 -11.389 5.472 1.00 93.31 111 TYR A N 1
ATOM 777 C CA . TYR A 1 111 ? -6.915 -10.211 4.891 1.00 93.31 111 TYR A CA 1
ATOM 778 C C . TYR A 1 111 ? -8.350 -10.023 5.395 1.00 93.31 111 TYR A C 1
ATOM 780 O O . TYR A 1 111 ? -8.805 -8.892 5.569 1.00 93.31 111 TYR A O 1
ATOM 788 N N . GLY A 1 112 ? -9.062 -11.109 5.711 1.00 94.06 112 GLY A N 1
ATOM 789 C CA . GLY A 1 112 ? -10.369 -11.032 6.365 1.00 94.06 112 GLY A CA 1
ATOM 790 C C . GLY A 1 112 ? -10.291 -10.396 7.758 1.00 94.06 112 GLY A C 1
ATOM 791 O O . GLY A 1 112 ? -11.099 -9.524 8.086 1.00 94.06 112 GLY A O 1
ATOM 792 N N . VAL A 1 113 ? -9.295 -10.788 8.559 1.00 94.94 113 VAL A N 1
ATOM 793 C CA . VAL A 1 113 ? -9.014 -10.198 9.875 1.00 94.94 113 VAL A CA 1
ATOM 794 C C . VAL A 1 113 ? -8.564 -8.747 9.728 1.00 94.94 113 VAL A C 1
ATOM 796 O O . VAL A 1 113 ? -9.119 -7.888 10.409 1.00 94.94 113 VAL A O 1
ATOM 799 N N . ALA A 1 114 ? -7.642 -8.456 8.809 1.00 94.81 114 ALA A N 1
ATOM 800 C CA . ALA A 1 114 ? -7.177 -7.103 8.508 1.00 94.81 114 ALA A CA 1
ATOM 801 C C . ALA A 1 114 ? -8.343 -6.169 8.150 1.00 94.81 114 ALA A C 1
ATOM 803 O O . ALA A 1 114 ? -8.507 -5.112 8.757 1.00 94.81 114 ALA A O 1
ATOM 804 N N . CYS A 1 115 ? -9.250 -6.613 7.276 1.00 95.19 115 CYS A N 1
ATOM 805 C CA . CYS A 1 115 ? -10.463 -5.869 6.947 1.00 95.19 115 CYS A CA 1
ATOM 806 C C . CYS A 1 115 ? -11.384 -5.672 8.157 1.00 95.19 115 CYS A C 1
ATOM 808 O O . CYS A 1 115 ? -11.901 -4.573 8.367 1.00 95.19 115 CYS A O 1
ATOM 810 N N . ALA A 1 116 ? -11.624 -6.714 8.956 1.00 96.06 116 ALA A N 1
ATOM 811 C CA . ALA A 1 116 ? -12.496 -6.611 10.125 1.00 96.06 116 ALA A CA 1
ATOM 812 C C . ALA A 1 116 ? -11.932 -5.639 11.175 1.00 96.06 116 ALA A C 1
ATOM 814 O O . ALA A 1 116 ? -12.668 -4.797 11.698 1.00 96.06 116 ALA A O 1
ATOM 815 N N . VAL A 1 117 ? -10.627 -5.724 11.444 1.00 95.81 117 VAL A N 1
ATOM 816 C CA . VAL A 1 117 ? -9.909 -4.841 12.370 1.00 95.81 117 VAL A CA 1
ATOM 817 C C . VAL A 1 117 ? -9.877 -3.415 11.830 1.00 95.81 117 VAL A C 1
ATOM 819 O O . VAL A 1 117 ? -10.246 -2.495 12.556 1.00 95.81 117 VAL A O 1
ATOM 822 N N . GLY A 1 118 ? -9.533 -3.227 10.555 1.00 94.69 118 GLY A N 1
ATOM 823 C CA . GLY A 1 118 ? -9.500 -1.924 9.896 1.00 94.69 118 GLY A CA 1
ATOM 824 C C . GLY A 1 118 ? -10.855 -1.222 9.907 1.00 94.69 118 GLY A C 1
ATOM 825 O O . GLY A 1 118 ? -10.957 -0.075 10.341 1.00 94.69 118 GLY A O 1
ATOM 826 N N . VAL A 1 119 ? -11.928 -1.917 9.518 1.00 94.19 119 VAL A N 1
ATOM 827 C CA . VAL A 1 119 ? -13.296 -1.372 9.579 1.00 94.19 119 VAL A CA 1
ATOM 828 C C . VAL A 1 119 ? -13.707 -1.079 11.021 1.00 94.19 119 VAL A C 1
ATOM 830 O O . VAL A 1 119 ? -14.298 -0.031 11.284 1.00 94.19 119 VAL A O 1
ATOM 833 N N . GLY A 1 120 ? -13.383 -1.964 11.969 1.00 93.62 120 GLY A N 1
ATOM 834 C CA . GLY A 1 120 ? -13.644 -1.740 13.392 1.00 93.62 120 GLY A CA 1
ATOM 835 C C . GLY A 1 120 ? -12.954 -0.479 13.914 1.00 93.62 120 GLY A C 1
ATOM 836 O O . GLY A 1 120 ? -13.591 0.350 14.568 1.00 93.62 120 GLY A O 1
ATOM 837 N N . LEU A 1 121 ? -11.682 -0.299 13.557 1.00 91.69 121 LEU A N 1
ATOM 838 C CA . LEU A 1 121 ? -10.872 0.856 13.920 1.00 91.69 121 LEU A CA 1
ATOM 839 C C . LEU A 1 121 ? -11.405 2.140 13.278 1.00 91.69 121 LEU A C 1
ATOM 841 O O . LEU A 1 121 ? -11.608 3.132 13.973 1.00 91.69 121 LEU A O 1
ATOM 845 N N . GLY A 1 122 ? -11.731 2.105 11.986 1.00 89.56 122 GLY A N 1
ATOM 846 C CA . GLY A 1 122 ? -12.328 3.237 11.280 1.00 89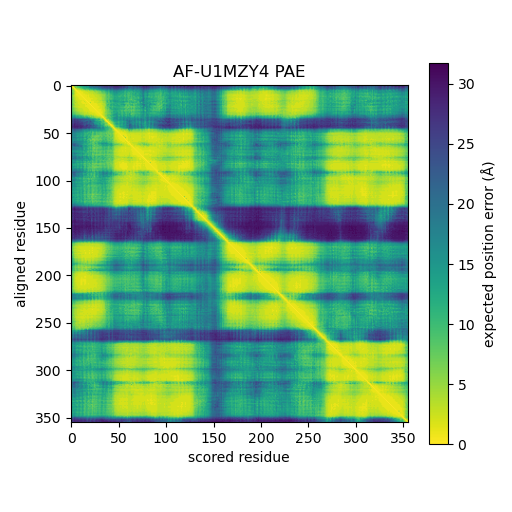.56 122 GLY A CA 1
ATOM 847 C C . GLY A 1 122 ? -13.681 3.652 11.859 1.00 89.56 122 GLY A C 1
ATOM 848 O O . GLY A 1 122 ? -13.933 4.839 12.059 1.00 89.56 122 GLY A O 1
ATOM 849 N N . VAL A 1 123 ? -14.542 2.689 12.214 1.00 89.62 123 VAL A N 1
ATOM 850 C CA . VAL A 1 123 ? -15.824 2.978 12.876 1.00 89.62 123 VAL A CA 1
ATOM 851 C C . VAL A 1 123 ? -15.584 3.572 14.261 1.00 89.62 123 VAL A C 1
ATOM 853 O O . VAL A 1 123 ? -16.283 4.515 14.636 1.00 89.62 123 VAL A O 1
ATOM 856 N N . ALA A 1 124 ? -14.616 3.056 15.022 1.00 87.75 124 ALA A N 1
ATOM 857 C CA . ALA A 1 124 ? -14.263 3.604 16.329 1.00 87.75 124 ALA A CA 1
ATOM 858 C C . ALA A 1 124 ? -13.786 5.061 16.217 1.00 87.75 124 ALA A C 1
ATOM 860 O O . ALA A 1 124 ? -14.274 5.911 16.961 1.00 87.75 124 ALA A O 1
ATOM 861 N N . ILE A 1 125 ? -12.926 5.364 15.240 1.00 85.62 125 ILE A N 1
ATOM 862 C CA . ILE A 1 125 ? -12.433 6.718 14.948 1.00 85.62 125 ILE A CA 1
ATOM 863 C C . ILE A 1 125 ? -13.596 7.667 14.61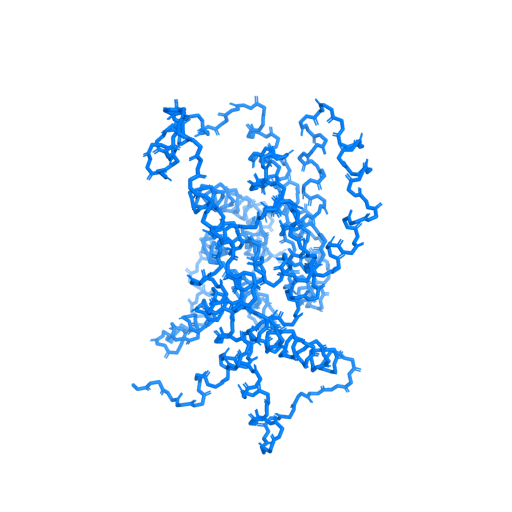9 1.00 85.62 125 ILE A C 1
ATOM 865 O O . ILE A 1 125 ? -13.734 8.698 15.276 1.00 85.62 125 ILE A O 1
ATOM 869 N N . GLU A 1 126 ? -14.476 7.294 13.681 1.00 80.38 126 GLU A N 1
ATOM 870 C CA . GLU A 1 126 ? -15.611 8.138 13.258 1.00 80.38 126 GLU A CA 1
ATOM 871 C C . GLU A 1 126 ? -16.668 8.335 14.360 1.00 80.38 126 GLU A C 1
ATOM 873 O O . GLU A 1 126 ? -17.365 9.345 14.388 1.00 80.38 126 GLU A O 1
ATOM 878 N N . THR A 1 127 ? -16.836 7.364 15.265 1.00 77.06 127 THR A N 1
ATOM 879 C CA . THR A 1 127 ? -17.898 7.416 16.290 1.00 77.06 127 THR A CA 1
ATOM 880 C C . THR A 1 127 ? -17.457 8.024 17.613 1.00 77.06 127 THR A C 1
ATOM 882 O O . THR A 1 127 ? -18.261 8.687 18.263 1.00 77.06 127 THR A O 1
ATOM 885 N N . HIS A 1 128 ? -16.215 7.785 18.034 1.00 74.19 128 HIS A N 1
ATOM 886 C CA . HIS A 1 128 ? -15.716 8.217 19.341 1.00 74.19 128 HIS A CA 1
ATOM 887 C C . HIS A 1 128 ? -14.801 9.447 19.247 1.00 74.19 128 HIS A C 1
ATOM 889 O O . HIS A 1 128 ? -14.317 9.907 20.279 1.00 74.19 128 HIS A O 1
ATOM 895 N N . GLY A 1 129 ? -14.552 9.979 18.040 1.00 64.44 129 GLY A N 1
ATOM 896 C CA . GLY A 1 129 ? -13.673 11.138 17.832 1.00 64.44 129 GLY A CA 1
ATOM 897 C C . GLY A 1 129 ? -12.257 10.898 18.363 1.00 64.44 129 GLY A C 1
ATOM 898 O O . GLY A 1 129 ? -11.603 11.817 18.853 1.00 64.44 129 GLY A O 1
ATOM 899 N N . VAL A 1 130 ? -11.816 9.636 18.362 1.00 52.53 130 VAL A N 1
ATOM 900 C CA . VAL A 1 130 ? -10.614 9.188 19.073 1.00 52.53 130 VAL A CA 1
ATOM 901 C C . VAL A 1 130 ? -9.404 9.967 18.556 1.00 52.53 130 VAL A C 1
ATOM 903 O O . VAL A 1 130 ? -9.021 9.829 17.403 1.00 52.53 130 VAL A O 1
ATOM 906 N N . TRP A 1 131 ? -8.824 10.803 19.424 1.00 50.72 131 TRP A N 1
ATOM 907 C CA . TRP A 1 131 ? -7.509 11.461 19.320 1.00 50.72 131 TRP A CA 1
ATOM 908 C C . TRP A 1 131 ? -7.199 12.351 18.102 1.00 50.72 131 TRP A C 1
ATOM 910 O O . TRP A 1 131 ? -6.128 12.961 18.074 1.00 50.72 131 TRP A O 1
ATOM 920 N N . VAL A 1 132 ? -8.126 12.524 17.161 1.00 49.81 132 VAL A N 1
ATOM 921 C CA . VAL A 1 132 ? -7.924 13.382 15.985 1.00 49.81 132 VAL A CA 1
ATOM 922 C C . VAL A 1 132 ? -7.978 14.868 16.362 1.00 49.81 132 VAL A C 1
ATOM 924 O O . VAL A 1 132 ? -7.081 15.599 15.976 1.00 49.81 132 VAL A O 1
ATOM 927 N N . ASP A 1 133 ? -8.879 15.328 17.238 1.00 50.88 133 ASP A N 1
ATOM 928 C CA . ASP A 1 133 ? -9.036 16.777 17.501 1.00 50.88 133 ASP A CA 1
ATOM 929 C C . ASP A 1 133 ? -7.798 17.472 18.115 1.00 50.88 133 ASP A C 1
ATOM 931 O O . ASP A 1 133 ? -7.531 18.648 17.847 1.00 50.88 133 ASP A O 1
ATOM 935 N N . ARG A 1 134 ? -7.007 16.766 18.940 1.00 49.50 134 ARG A N 1
ATOM 936 C CA . ARG A 1 134 ? -5.773 17.323 19.542 1.00 49.50 134 ARG A CA 1
ATOM 937 C C . ARG A 1 134 ? -4.574 17.260 18.603 1.00 49.50 134 ARG A C 1
ATOM 939 O O . ARG A 1 134 ? -3.720 18.145 18.666 1.00 49.50 134 ARG A O 1
ATOM 946 N N . ILE A 1 135 ? -4.512 16.234 17.759 1.00 48.88 135 ILE A N 1
ATOM 947 C CA . ILE A 1 135 ? -3.431 16.061 16.792 1.00 48.88 135 ILE A CA 1
ATOM 948 C C . ILE A 1 135 ? -3.705 16.937 15.567 1.00 48.88 135 ILE A C 1
ATOM 950 O O . ILE A 1 135 ? -2.807 17.667 15.180 1.00 48.88 135 ILE A O 1
ATOM 954 N N . ASP A 1 136 ? -4.940 17.026 15.070 1.00 48.88 136 ASP A N 1
ATOM 955 C CA . ASP A 1 136 ? -5.364 17.937 13.996 1.00 48.88 136 ASP A CA 1
ATOM 956 C C . ASP A 1 136 ? -5.093 19.401 14.329 1.00 48.88 136 ASP A C 1
ATOM 958 O O . ASP A 1 136 ? -4.644 20.154 13.468 1.00 48.88 136 ASP A O 1
ATOM 962 N N . GLY A 1 137 ? -5.327 19.835 15.572 1.00 51.53 137 GLY A N 1
ATOM 963 C CA . GLY A 1 137 ? -5.009 21.201 15.994 1.00 51.53 137 GLY A CA 1
ATOM 964 C C . GLY A 1 137 ? -3.508 21.505 15.915 1.00 51.53 137 GLY A C 1
ATOM 965 O O . GLY A 1 137 ? -3.108 22.534 15.365 1.00 51.53 137 GLY A O 1
ATOM 966 N N . ALA A 1 138 ? -2.676 20.587 16.412 1.00 47.78 138 ALA A N 1
ATOM 967 C CA . ALA A 1 138 ? -1.219 20.722 16.432 1.00 47.78 138 ALA A CA 1
ATOM 968 C C . ALA A 1 138 ? -0.581 20.512 15.044 1.00 47.78 138 ALA A C 1
ATOM 970 O O . ALA A 1 138 ? 0.346 21.226 14.668 1.00 47.78 138 ALA A O 1
ATOM 971 N N . VAL A 1 139 ? -1.119 19.587 14.250 1.00 46.62 139 VAL A N 1
ATOM 972 C CA . VAL A 1 139 ? -0.706 19.250 12.883 1.00 46.62 139 VAL A CA 1
ATOM 973 C C . VAL A 1 139 ? -1.139 20.323 11.893 1.00 46.62 139 VAL A C 1
ATOM 975 O O . VAL A 1 139 ? -0.348 20.691 11.032 1.00 46.62 139 VAL A O 1
ATOM 978 N N . ARG A 1 140 ? -2.336 20.911 12.021 1.00 49.47 140 ARG A N 1
ATOM 979 C CA . ARG A 1 140 ? -2.738 22.066 11.192 1.00 49.47 140 ARG A CA 1
ATOM 980 C C . ARG A 1 140 ? -1.912 23.309 11.519 1.00 49.47 140 ARG A C 1
ATOM 982 O O . ARG A 1 140 ? -1.649 24.100 10.615 1.00 49.47 140 ARG A O 1
ATOM 989 N N . GLN A 1 141 ? -1.479 23.469 12.774 1.00 46.62 141 GLN A N 1
ATOM 990 C CA . GLN A 1 141 ? -0.545 24.528 13.175 1.00 46.62 141 GLN A CA 1
ATOM 991 C C . GLN A 1 141 ? 0.891 24.273 12.685 1.00 46.62 141 GLN A C 1
ATOM 993 O O . GLN A 1 141 ? 1.552 25.222 12.267 1.00 46.62 141 GLN A O 1
ATOM 998 N N . ALA A 1 142 ? 1.362 23.021 12.675 1.00 45.06 142 ALA A N 1
ATOM 999 C CA . ALA A 1 142 ? 2.701 22.648 12.203 1.00 45.06 142 ALA A CA 1
ATOM 1000 C C . ALA A 1 142 ? 2.805 22.533 10.667 1.00 45.06 142 ALA A C 1
ATOM 1002 O O . ALA A 1 142 ? 3.834 22.864 10.086 1.00 45.06 142 ALA A O 1
ATOM 1003 N N . GLY A 1 143 ? 1.728 22.112 9.999 1.00 45.59 143 GLY A N 1
ATOM 1004 C CA . GLY A 1 143 ? 1.641 21.845 8.560 1.00 45.59 143 GLY A CA 1
ATOM 1005 C C . GLY A 1 143 ? 1.457 23.083 7.683 1.00 45.59 143 GLY A C 1
ATOM 1006 O O . GLY A 1 143 ? 1.277 22.954 6.475 1.00 45.59 143 GLY A O 1
ATOM 1007 N N . GLY A 1 144 ? 1.485 24.291 8.254 1.00 39.53 144 GLY A N 1
ATOM 1008 C CA . GLY A 1 144 ? 1.649 25.516 7.472 1.00 39.53 144 GLY A CA 1
ATOM 1009 C C . GLY A 1 144 ? 0.603 25.737 6.374 1.00 39.53 144 GLY A C 1
ATOM 1010 O O . GLY A 1 144 ? 0.895 26.426 5.395 1.00 39.53 144 GLY A O 1
ATOM 1011 N N . ARG A 1 145 ? -0.630 25.228 6.518 1.00 41.81 145 ARG A N 1
ATOM 1012 C CA . ARG A 1 145 ? -1.759 25.762 5.747 1.00 41.81 145 ARG A CA 1
ATOM 1013 C C . ARG A 1 145 ? -1.990 27.179 6.261 1.00 41.81 145 ARG A C 1
ATOM 1015 O O . ARG A 1 145 ? -2.783 27.397 7.173 1.00 41.81 145 ARG A O 1
ATOM 1022 N N . ARG A 1 146 ? -1.269 28.151 5.682 1.00 35.78 146 ARG A N 1
ATOM 1023 C CA . ARG A 1 146 ? -1.666 29.560 5.699 1.00 35.78 146 ARG A CA 1
ATOM 1024 C C . ARG A 1 146 ? -3.143 29.556 5.332 1.00 35.78 146 ARG A C 1
ATOM 1026 O O . ARG A 1 146 ? -3.495 29.337 4.176 1.00 35.78 146 ARG A O 1
ATOM 1033 N N . GLN A 1 147 ? -4.002 29.775 6.324 1.00 33.19 147 GLN A N 1
ATOM 1034 C CA . GLN A 1 147 ? -5.316 30.330 6.078 1.00 33.19 147 GLN A CA 1
ATOM 1035 C C . GLN A 1 147 ? -5.066 31.518 5.158 1.00 33.19 147 GLN A C 1
ATOM 1037 O O . GLN A 1 147 ? -4.406 32.485 5.549 1.00 33.19 147 GLN A O 1
ATOM 1042 N N . LEU A 1 148 ? -5.523 31.403 3.913 1.00 38.62 148 LEU A N 1
ATOM 1043 C CA . LEU A 1 148 ? -5.677 32.534 3.022 1.00 38.62 148 LEU A CA 1
ATOM 1044 C C . LEU A 1 148 ? -6.710 33.441 3.693 1.00 38.62 148 LEU A C 1
ATOM 1046 O O . LEU A 1 148 ? -7.906 33.378 3.421 1.00 38.62 148 LEU A O 1
ATOM 1050 N N . ARG A 1 149 ? -6.244 34.271 4.630 1.00 33.03 149 ARG A N 1
ATOM 1051 C CA . ARG A 1 149 ? -6.864 35.558 4.897 1.00 33.03 149 ARG A CA 1
ATOM 1052 C C . ARG A 1 149 ? -6.747 36.301 3.577 1.00 33.03 149 ARG A C 1
ATOM 1054 O O . ARG A 1 149 ? -5.687 36.821 3.257 1.00 33.03 149 ARG A O 1
ATOM 1061 N N . SER A 1 150 ? -7.817 36.230 2.793 1.00 43.06 150 SER A N 1
ATOM 1062 C CA . SER A 1 150 ? -8.022 37.053 1.612 1.00 43.06 150 SER A CA 1
ATOM 1063 C C . SER A 1 150 ? -7.773 38.508 2.002 1.00 43.06 150 SER A C 1
ATOM 1065 O O . SER A 1 150 ? -8.575 39.105 2.718 1.00 43.06 150 SER A O 1
ATOM 1067 N N . ASP A 1 151 ? -6.665 39.064 1.531 1.00 40.78 151 ASP A N 1
ATOM 1068 C CA . ASP A 1 151 ? -6.348 40.491 1.546 1.00 40.78 151 ASP A CA 1
ATOM 1069 C C . ASP A 1 151 ? -6.943 41.216 0.323 1.00 40.78 151 ASP A C 1
ATOM 1071 O O . ASP A 1 151 ? -6.656 42.386 0.091 1.00 40.78 151 ASP A O 1
ATOM 1075 N N . GLY A 1 152 ? -7.810 40.548 -0.451 1.00 44.97 152 GLY A N 1
ATOM 1076 C CA . GLY A 1 152 ? -8.477 41.149 -1.607 1.00 44.97 152 GLY A CA 1
ATOM 1077 C C . GLY A 1 152 ? -7.542 41.419 -2.790 1.00 44.97 152 GLY A C 1
ATOM 1078 O O . GLY A 1 152 ? -7.938 42.107 -3.728 1.00 44.97 152 GLY A O 1
ATOM 1079 N N . GLY A 1 153 ? -6.322 40.876 -2.781 1.00 38.03 153 GLY A N 1
ATOM 1080 C CA . GLY A 1 153 ? -5.454 40.877 -3.950 1.00 38.03 153 GLY A CA 1
ATOM 1081 C C . GLY A 1 153 ? -5.878 39.787 -4.929 1.00 38.03 153 GLY A C 1
ATOM 1082 O O . GLY A 1 153 ? -5.860 38.605 -4.587 1.00 38.03 153 GLY A O 1
ATOM 1083 N N . SER A 1 154 ? -6.232 40.155 -6.163 1.00 32.56 154 SER A N 1
ATOM 1084 C CA . SER A 1 154 ? -6.302 39.174 -7.252 1.00 32.56 154 SER A CA 1
ATOM 1085 C C . SER A 1 154 ? -4.954 38.455 -7.324 1.00 32.56 154 SER A C 1
ATOM 1087 O O . SER A 1 154 ? -3.928 39.143 -7.397 1.00 32.56 154 SER A O 1
ATOM 1089 N N . PRO A 1 155 ? -4.908 37.109 -7.302 1.00 40.12 155 PRO A N 1
ATOM 1090 C CA . PRO A 1 155 ? -3.645 36.414 -7.436 1.00 40.12 155 PRO A CA 1
ATOM 1091 C C . PRO A 1 155 ? -3.048 36.862 -8.764 1.00 40.12 155 PRO A C 1
ATOM 1093 O O . PRO A 1 155 ? -3.691 36.752 -9.811 1.00 40.12 155 PRO A O 1
ATOM 1096 N N . ALA A 1 156 ? -1.837 37.423 -8.718 1.00 37.25 156 ALA A N 1
ATOM 1097 C CA . ALA A 1 156 ? -1.044 37.598 -9.918 1.00 37.25 156 ALA A CA 1
ATOM 1098 C C . ALA A 1 156 ? -1.003 36.218 -10.563 1.00 37.25 156 ALA A C 1
ATOM 1100 O O . ALA A 1 156 ? -0.412 35.305 -9.986 1.00 37.25 156 ALA A O 1
ATOM 1101 N N . ALA A 1 157 ? -1.723 36.055 -11.677 1.00 40.09 157 ALA A N 1
ATOM 1102 C CA . ALA A 1 157 ? -1.834 34.801 -12.390 1.00 40.09 157 ALA A CA 1
ATOM 1103 C C . ALA A 1 157 ? -0.409 34.307 -12.618 1.00 40.09 157 ALA A C 1
ATOM 1105 O O . ALA A 1 157 ? 0.322 34.835 -13.464 1.00 40.09 157 ALA A O 1
ATOM 1106 N N . ARG A 1 158 ? 0.025 33.345 -11.798 1.00 43.75 158 ARG A N 1
ATOM 1107 C CA . ARG A 1 158 ? 1.291 32.662 -11.984 1.00 43.75 158 ARG A CA 1
ATOM 1108 C C . ARG A 1 158 ? 1.030 31.836 -13.222 1.00 43.75 158 ARG A C 1
ATOM 1110 O O . ARG A 1 158 ? 0.493 30.745 -13.105 1.00 43.75 158 ARG A O 1
ATOM 1117 N N . ARG A 1 159 ? 1.268 32.446 -14.392 1.00 41.78 159 ARG A N 1
ATOM 1118 C CA . ARG A 1 159 ? 1.048 31.847 -15.707 1.00 41.78 159 ARG A CA 1
ATOM 1119 C C . ARG A 1 159 ? 1.527 30.411 -15.608 1.00 41.78 159 ARG A C 1
ATOM 1121 O O . ARG A 1 159 ? 2.725 30.196 -15.398 1.00 41.78 159 ARG A O 1
ATOM 1128 N N . ASP A 1 160 ? 0.587 29.471 -15.687 1.00 48.38 160 ASP A N 1
ATOM 1129 C CA . ASP A 1 160 ? 0.916 28.069 -15.858 1.00 48.38 160 ASP A CA 1
ATOM 1130 C C . ASP A 1 160 ? 1.907 28.037 -17.018 1.00 48.38 160 ASP A C 1
ATOM 1132 O O . ASP A 1 160 ? 1.608 28.502 -18.123 1.00 48.38 160 ASP A O 1
ATOM 1136 N N . ARG A 1 161 ? 3.134 27.573 -16.769 1.00 50.75 161 ARG A N 1
ATOM 1137 C CA . ARG A 1 161 ? 4.126 27.363 -17.831 1.00 50.75 161 ARG A CA 1
ATOM 1138 C C . ARG A 1 161 ? 3.735 26.105 -18.618 1.00 50.75 161 ARG A C 1
ATOM 1140 O O . ARG A 1 161 ? 4.586 25.264 -18.888 1.00 50.75 161 ARG A O 1
ATOM 1147 N N . SER A 1 162 ? 2.451 25.994 -18.974 1.00 51.75 162 SER A N 1
ATOM 1148 C CA . SER A 1 162 ? 1.751 24.873 -19.608 1.00 51.75 162 SER A CA 1
ATOM 1149 C C . SER A 1 162 ? 2.570 24.229 -20.725 1.00 51.75 162 SER A C 1
ATOM 1151 O O . SER A 1 162 ? 2.591 23.005 -20.856 1.00 51.75 162 SER A O 1
ATOM 1153 N N . ASP A 1 163 ? 3.284 25.044 -21.498 1.00 52.78 163 ASP A N 1
ATOM 1154 C CA . ASP A 1 163 ? 3.960 24.592 -22.712 1.00 52.78 163 ASP A CA 1
ATOM 1155 C C . ASP A 1 163 ? 5.404 24.137 -22.446 1.00 52.78 163 ASP A C 1
ATOM 1157 O O . ASP A 1 163 ? 5.948 23.320 -23.185 1.00 52.78 163 ASP A O 1
ATOM 1161 N N . ALA A 1 164 ? 6.014 24.563 -21.331 1.00 55.03 164 ALA A N 1
ATOM 1162 C CA . ALA A 1 164 ? 7.380 24.185 -20.956 1.00 55.03 164 ALA A CA 1
ATOM 1163 C C . ALA A 1 164 ? 7.494 22.741 -20.425 1.00 55.03 164 ALA A C 1
ATOM 1165 O O . ALA A 1 164 ? 8.600 22.242 -20.213 1.00 55.03 164 ALA A O 1
ATOM 1166 N N . HIS A 1 165 ? 6.363 22.061 -20.215 1.00 70.06 165 HIS A N 1
ATOM 1167 C CA . HIS A 1 165 ? 6.314 20.698 -19.683 1.00 70.06 165 HIS A CA 1
ATOM 1168 C C . HIS A 1 165 ? 5.929 19.648 -20.725 1.00 70.06 165 HIS A C 1
ATOM 1170 O O . HIS A 1 165 ? 6.022 18.461 -20.426 1.00 70.06 165 HIS A O 1
ATOM 1176 N N . ALA A 1 166 ? 5.548 20.044 -21.945 1.00 79.38 166 ALA A N 1
ATOM 1177 C CA . ALA A 1 166 ? 5.122 19.103 -22.981 1.00 79.38 166 ALA A CA 1
ATOM 1178 C C . ALA A 1 166 ? 6.209 18.057 -23.291 1.00 79.38 166 ALA A C 1
ATOM 1180 O O . ALA A 1 166 ? 5.915 16.868 -23.342 1.00 79.38 166 ALA A O 1
ATOM 1181 N N . GLY A 1 167 ? 7.475 18.480 -23.390 1.00 85.75 167 GLY A N 1
ATOM 1182 C CA . GLY A 1 167 ? 8.599 17.565 -23.613 1.00 85.75 167 GLY A CA 1
ATOM 1183 C C . GLY A 1 167 ? 8.791 16.555 -22.477 1.00 85.75 167 GLY A C 1
ATOM 1184 O O . GLY A 1 167 ? 8.923 15.364 -22.730 1.00 85.75 167 GLY A O 1
ATOM 1185 N N . VAL A 1 168 ? 8.735 17.007 -21.220 1.00 89.94 168 VAL A N 1
ATOM 1186 C CA . VAL A 1 168 ? 8.869 16.128 -20.041 1.00 89.94 168 VAL A CA 1
ATOM 1187 C C . VAL A 1 168 ? 7.704 15.144 -19.961 1.00 89.94 168 VAL A C 1
ATOM 1189 O O . VAL A 1 168 ? 7.909 13.973 -19.669 1.00 89.94 168 VAL A O 1
ATOM 1192 N N . MET A 1 169 ? 6.491 15.603 -20.273 1.00 88.44 169 MET A N 1
ATOM 1193 C CA . MET A 1 169 ? 5.298 14.761 -20.320 1.00 88.44 169 MET A CA 1
ATOM 1194 C C . MET A 1 169 ? 5.404 13.670 -21.387 1.00 88.44 169 MET A C 1
ATOM 1196 O O . MET A 1 169 ? 5.011 12.539 -21.126 1.00 88.44 169 MET A O 1
ATOM 1200 N N . ILE A 1 170 ? 5.946 13.990 -22.567 1.00 91.19 170 ILE A N 1
ATOM 1201 C CA . ILE A 1 170 ? 6.169 13.004 -23.633 1.00 91.19 170 ILE A CA 1
ATOM 1202 C C . ILE A 1 170 ? 7.175 11.948 -23.175 1.00 91.19 170 ILE A C 1
ATOM 1204 O O . ILE A 1 170 ? 6.911 10.763 -23.345 1.00 91.19 170 ILE A O 1
ATOM 1208 N N . VAL A 1 171 ? 8.287 12.367 -22.558 1.00 93.75 171 VAL A N 1
ATOM 1209 C CA . VAL A 1 171 ? 9.298 11.443 -22.013 1.00 93.75 171 VAL A CA 1
ATOM 1210 C C . VAL A 1 171 ? 8.703 10.557 -20.918 1.00 93.75 171 VAL A C 1
ATOM 1212 O O . VAL A 1 171 ? 8.945 9.356 -20.898 1.00 93.75 171 VAL A O 1
ATOM 1215 N N . TRP A 1 172 ? 7.901 11.131 -20.022 1.00 94.69 172 TRP A N 1
ATOM 1216 C CA . TRP A 1 172 ? 7.268 10.377 -18.945 1.00 94.69 172 TRP A CA 1
ATOM 1217 C C . TRP A 1 172 ? 6.282 9.337 -19.488 1.00 94.69 172 TRP A C 1
ATOM 1219 O O . TRP A 1 172 ? 6.352 8.172 -19.110 1.00 94.69 172 TRP A O 1
ATOM 1229 N N . TRP A 1 173 ? 5.407 9.727 -20.423 1.00 95.00 173 TRP A N 1
ATOM 1230 C CA . TRP A 1 173 ? 4.427 8.813 -21.017 1.00 95.00 173 TRP A CA 1
ATOM 1231 C C . TRP A 1 173 ? 5.057 7.756 -21.921 1.00 95.00 173 TRP A C 1
ATOM 1233 O O . TRP A 1 173 ? 4.566 6.630 -21.949 1.00 95.00 173 TRP A O 1
ATOM 1243 N N . SER A 1 174 ? 6.136 8.077 -22.641 1.00 94.62 174 SER A N 1
ATOM 1244 C CA . SER A 1 174 ? 6.853 7.076 -23.432 1.00 94.62 174 SER A CA 1
ATOM 1245 C C . SER A 1 174 ? 7.536 6.054 -22.529 1.00 94.62 174 SER A C 1
ATOM 1247 O O . SER A 1 174 ? 7.391 4.856 -22.764 1.00 94.62 174 SER A O 1
ATOM 1249 N N . ALA A 1 175 ? 8.197 6.506 -21.458 1.00 95.56 175 ALA A N 1
ATOM 1250 C CA . ALA A 1 175 ? 8.778 5.615 -20.464 1.00 95.56 175 ALA A CA 1
ATOM 1251 C C . ALA A 1 175 ? 7.698 4.747 -19.802 1.00 95.56 175 ALA A C 1
ATOM 1253 O O . ALA A 1 175 ? 7.858 3.535 -19.745 1.00 95.56 175 ALA A O 1
ATOM 1254 N N . ALA A 1 176 ? 6.571 5.340 -19.393 1.00 93.00 176 ALA A N 1
ATOM 1255 C CA . ALA A 1 176 ? 5.437 4.628 -18.806 1.00 93.00 176 ALA A CA 1
ATOM 1256 C C . ALA A 1 176 ? 4.848 3.572 -19.753 1.00 93.00 176 ALA A C 1
ATOM 1258 O O . ALA A 1 176 ? 4.576 2.452 -19.333 1.00 93.00 176 ALA A O 1
ATOM 1259 N N . ALA A 1 177 ? 4.677 3.899 -21.038 1.00 94.38 177 ALA A N 1
ATOM 1260 C CA . ALA A 1 177 ? 4.167 2.959 -22.032 1.00 94.38 177 ALA A CA 1
ATOM 1261 C C . ALA A 1 177 ? 5.105 1.759 -22.213 1.00 94.38 177 ALA A C 1
ATOM 1263 O O . ALA A 1 177 ? 4.639 0.622 -22.259 1.00 94.38 177 ALA A O 1
ATOM 1264 N N . VAL A 1 178 ? 6.419 2.001 -22.270 1.00 94.44 178 VAL A N 1
ATOM 1265 C CA . VAL A 1 178 ? 7.411 0.921 -22.348 1.00 94.44 178 VAL A CA 1
ATOM 1266 C C . VAL A 1 178 ? 7.367 0.057 -21.089 1.00 94.44 178 VAL A C 1
ATOM 1268 O O . VAL A 1 178 ? 7.334 -1.165 -21.213 1.00 94.44 178 VAL A O 1
ATOM 1271 N N . SER A 1 179 ? 7.290 0.657 -19.899 1.00 91.44 179 SER A N 1
ATOM 1272 C CA . SER A 1 179 ? 7.175 -0.086 -18.639 1.00 91.44 179 SER A CA 1
ATOM 1273 C C . SER A 1 179 ? 5.899 -0.915 -18.561 1.00 91.44 179 SER A C 1
ATOM 1275 O O . SER A 1 179 ? 5.950 -2.052 -18.121 1.00 91.44 179 SER A O 1
ATOM 1277 N N . LEU A 1 180 ? 4.760 -0.390 -19.020 1.00 90.69 180 LEU A N 1
ATOM 1278 C CA . LEU A 1 180 ? 3.494 -1.130 -19.042 1.00 90.69 180 LEU A CA 1
ATOM 1279 C C . LEU A 1 180 ? 3.564 -2.346 -19.967 1.00 90.69 180 LEU A C 1
ATOM 1281 O O . LEU A 1 180 ? 3.082 -3.418 -19.613 1.00 90.69 180 LEU A O 1
ATOM 1285 N N . VAL A 1 181 ? 4.187 -2.197 -21.139 1.00 91.12 181 VAL A N 1
ATOM 1286 C CA . VAL A 1 181 ? 4.398 -3.317 -22.066 1.00 91.12 181 VAL A CA 1
ATOM 1287 C C . VAL A 1 181 ? 5.370 -4.335 -21.471 1.00 91.12 181 VAL A C 1
ATOM 1289 O O . VAL A 1 181 ? 5.079 -5.527 -21.496 1.00 91.12 181 VAL A O 1
ATOM 1292 N N . ALA A 1 182 ? 6.492 -3.878 -20.911 1.00 88.50 182 ALA A N 1
ATOM 1293 C CA . ALA A 1 182 ? 7.492 -4.743 -20.291 1.00 88.50 182 ALA A CA 1
ATOM 1294 C C . ALA A 1 182 ? 6.925 -5.485 -19.069 1.00 88.50 182 ALA A C 1
ATOM 1296 O O . ALA A 1 182 ? 7.066 -6.700 -18.974 1.00 88.50 182 ALA A O 1
ATOM 1297 N N . GLY A 1 183 ? 6.218 -4.788 -18.181 1.00 80.00 183 GLY A N 1
ATOM 1298 C CA . GLY A 1 183 ? 5.552 -5.381 -17.023 1.00 80.00 183 GLY A CA 1
ATOM 1299 C C . GLY A 1 183 ? 4.483 -6.396 -17.429 1.00 80.00 183 GLY A C 1
ATOM 1300 O O . GLY A 1 183 ? 4.427 -7.488 -16.870 1.00 80.00 183 GLY A O 1
ATOM 1301 N N . MET A 1 184 ? 3.685 -6.096 -18.460 1.00 79.69 184 MET A N 1
ATOM 1302 C CA . MET A 1 184 ? 2.686 -7.039 -18.973 1.00 79.69 184 MET A CA 1
ATOM 1303 C C . MET A 1 184 ? 3.330 -8.264 -19.643 1.00 79.69 184 MET A C 1
ATOM 1305 O O . MET A 1 184 ? 2.832 -9.376 -19.489 1.00 79.69 184 MET A O 1
ATOM 1309 N N . TRP A 1 185 ? 4.460 -8.095 -20.334 1.00 84.06 185 TRP A N 1
ATOM 1310 C CA . TRP A 1 185 ? 5.244 -9.215 -20.861 1.00 84.06 185 TRP A CA 1
ATOM 1311 C C . TRP A 1 185 ? 5.786 -10.110 -19.742 1.00 84.06 185 TRP A C 1
ATOM 1313 O O . TRP A 1 185 ? 5.604 -11.326 -19.798 1.00 84.06 185 TRP A O 1
ATOM 1323 N N . GLY A 1 186 ? 6.380 -9.497 -18.712 1.00 74.38 186 GLY A N 1
ATOM 1324 C CA . GLY A 1 186 ? 6.880 -10.187 -17.522 1.00 74.38 186 GLY A CA 1
ATOM 1325 C C . GLY A 1 186 ? 5.812 -11.033 -16.831 1.00 74.38 186 GLY A C 1
ATOM 1326 O O . GLY A 1 186 ? 6.094 -12.132 -16.370 1.00 74.38 186 GLY A O 1
ATOM 1327 N N . LEU A 1 187 ? 4.567 -10.548 -16.810 1.00 67.19 187 LEU A N 1
ATOM 1328 C CA . LEU A 1 187 ? 3.462 -11.232 -16.140 1.00 67.19 187 LEU A CA 1
ATOM 1329 C C . LEU A 1 187 ? 2.865 -12.399 -16.949 1.00 67.19 187 LEU A C 1
ATOM 1331 O O . LEU A 1 187 ? 2.424 -13.381 -16.360 1.00 67.19 187 LEU A O 1
ATOM 1335 N N . PHE A 1 188 ? 2.802 -12.291 -18.282 1.00 73.19 188 PHE A N 1
ATOM 1336 C CA . PHE A 1 188 ? 2.048 -13.241 -19.119 1.00 73.19 188 PHE A CA 1
ATOM 1337 C C . PHE A 1 188 ? 2.896 -14.138 -20.019 1.00 73.19 188 PHE A C 1
ATOM 1339 O O . PHE A 1 188 ? 2.390 -15.157 -20.490 1.00 73.19 188 PHE A O 1
ATOM 1346 N N . VAL A 1 189 ? 4.135 -13.751 -20.325 1.00 78.56 189 VAL A N 1
ATOM 1347 C CA . VAL A 1 189 ? 4.921 -14.398 -21.385 1.00 78.56 189 VAL A CA 1
ATOM 1348 C C . VAL A 1 189 ? 6.209 -15.003 -20.847 1.00 78.56 189 VAL A C 1
ATOM 1350 O O . VAL A 1 189 ? 6.504 -16.154 -21.162 1.00 78.56 189 VAL A O 1
ATOM 1353 N N . GLY A 1 190 ? 6.967 -14.260 -20.043 1.00 75.75 190 GLY A N 1
ATOM 1354 C CA . GLY A 1 190 ? 8.206 -14.760 -19.453 1.00 75.75 190 GLY A CA 1
ATOM 1355 C C . GLY A 1 190 ? 9.138 -13.654 -18.980 1.00 75.75 190 GLY A C 1
ATOM 1356 O O . GLY A 1 190 ? 8.806 -12.471 -19.057 1.00 75.75 190 GLY A O 1
ATOM 1357 N N . ASP A 1 191 ? 10.316 -14.062 -18.516 1.00 80.00 191 ASP A N 1
ATOM 1358 C CA . ASP A 1 191 ? 11.271 -13.178 -17.853 1.00 80.00 191 ASP A CA 1
ATOM 1359 C C . ASP A 1 191 ? 11.773 -12.039 -18.751 1.00 80.00 191 ASP A C 1
ATOM 1361 O O . ASP A 1 191 ? 11.884 -12.146 -19.980 1.00 80.00 191 ASP A O 1
ATOM 1365 N N . LEU A 1 192 ? 12.067 -10.908 -18.109 1.00 82.12 192 LEU A N 1
ATOM 1366 C CA . LEU A 1 192 ? 12.638 -9.741 -18.771 1.00 82.12 192 LEU A CA 1
ATOM 1367 C C . LEU A 1 192 ? 14.101 -10.008 -19.167 1.00 82.12 192 LEU A C 1
ATOM 1369 O O . LEU A 1 192 ? 14.776 -10.799 -18.517 1.00 82.12 192 LEU A O 1
ATOM 1373 N N . PRO A 1 193 ? 14.631 -9.340 -20.209 1.00 82.19 193 PRO A N 1
ATOM 1374 C CA . PRO A 1 193 ? 16.027 -9.503 -20.606 1.00 82.19 193 PRO A CA 1
ATOM 1375 C C . PRO A 1 193 ? 16.999 -9.133 -19.474 1.00 82.19 193 PRO A C 1
ATOM 1377 O O . PRO A 1 193 ? 17.167 -7.955 -19.167 1.00 82.19 193 PRO A O 1
ATOM 1380 N N . GLU A 1 194 ? 17.671 -10.136 -18.908 1.00 77.12 194 GLU A N 1
ATOM 1381 C CA . GLU A 1 194 ? 18.615 -9.965 -17.789 1.00 77.12 194 GLU A CA 1
ATOM 1382 C C . GLU A 1 194 ? 20.031 -9.573 -18.232 1.00 77.12 194 GLU A C 1
ATOM 1384 O O . GLU A 1 194 ? 20.850 -9.181 -17.410 1.00 77.12 194 GLU A O 1
ATOM 1389 N N . ALA A 1 195 ? 20.341 -9.683 -19.529 1.00 78.88 195 ALA A N 1
ATOM 1390 C CA . ALA A 1 195 ? 21.657 -9.348 -20.059 1.00 78.88 195 ALA A CA 1
ATOM 1391 C C . ALA A 1 195 ? 21.596 -8.726 -21.461 1.00 78.88 195 ALA A C 1
ATOM 1393 O O . ALA A 1 195 ? 20.721 -9.014 -22.286 1.00 78.88 195 ALA A O 1
ATOM 1394 N N . GLY A 1 196 ? 22.597 -7.902 -21.771 1.00 85.19 196 GLY A N 1
ATOM 1395 C CA . GLY A 1 196 ? 22.852 -7.407 -23.124 1.00 85.19 196 GLY A CA 1
ATOM 1396 C C . GLY A 1 196 ? 22.129 -6.098 -23.451 1.00 85.19 196 GLY A C 1
ATOM 1397 O O . GLY A 1 196 ? 22.026 -5.194 -22.626 1.00 85.19 196 GLY A O 1
ATOM 1398 N N . THR A 1 197 ? 21.693 -5.934 -24.703 1.00 87.06 197 THR A N 1
ATOM 1399 C CA . THR A 1 197 ? 21.089 -4.669 -25.167 1.00 87.06 197 THR A CA 1
ATOM 1400 C C . THR A 1 197 ? 19.713 -4.415 -24.542 1.00 87.06 197 THR A C 1
ATOM 1402 O O . THR A 1 197 ? 19.357 -3.259 -24.324 1.00 87.06 197 THR A O 1
ATOM 1405 N N . GLY A 1 198 ? 18.957 -5.476 -24.234 1.00 85.94 198 GLY A N 1
ATOM 1406 C CA . GLY A 1 198 ? 17.627 -5.379 -23.624 1.00 85.94 198 GLY A CA 1
ATOM 1407 C C . GLY A 1 198 ? 17.669 -4.810 -22.205 1.00 85.94 198 GLY A C 1
ATOM 1408 O O . GLY A 1 198 ? 16.982 -3.834 -21.924 1.00 85.94 198 GLY A O 1
ATOM 1409 N N . GLU A 1 199 ? 18.547 -5.345 -21.357 1.00 88.06 199 GLU A N 1
ATOM 1410 C CA . GLU A 1 199 ? 18.794 -4.864 -19.988 1.00 88.06 199 GLU A CA 1
ATOM 1411 C C . GLU A 1 199 ? 19.155 -3.366 -19.974 1.00 88.06 199 GLU A C 1
ATOM 1413 O O . GLU A 1 199 ? 18.527 -2.557 -19.290 1.00 88.06 199 GLU A O 1
ATOM 1418 N N . LYS A 1 200 ? 20.111 -2.958 -20.823 1.00 90.62 200 LYS A N 1
ATOM 1419 C CA . LYS A 1 200 ? 20.531 -1.550 -20.940 1.00 90.62 200 LYS A CA 1
ATOM 1420 C C . LYS A 1 200 ? 19.395 -0.636 -21.391 1.00 90.62 200 LYS A C 1
ATOM 1422 O O . LYS A 1 200 ? 19.313 0.500 -20.932 1.00 90.62 200 LYS A O 1
ATOM 1427 N N . LEU A 1 201 ? 18.535 -1.107 -22.295 1.00 92.00 201 LEU A N 1
ATOM 1428 C CA . LEU A 1 201 ? 17.377 -0.342 -22.752 1.00 92.00 201 LEU A CA 1
ATOM 1429 C C . LEU A 1 201 ? 16.369 -0.136 -21.616 1.00 92.00 201 LEU A C 1
ATOM 1431 O O . LEU A 1 201 ? 15.908 0.989 -21.424 1.00 92.00 201 LEU A O 1
ATOM 1435 N N . LEU A 1 202 ? 16.066 -1.189 -20.848 1.00 92.06 202 LEU A N 1
ATOM 1436 C CA . LEU A 1 202 ? 15.168 -1.108 -19.692 1.00 92.06 202 LEU A CA 1
ATOM 1437 C C . LEU A 1 202 ? 15.712 -0.156 -18.624 1.00 92.06 202 LEU A C 1
ATOM 1439 O O . LEU A 1 202 ? 14.968 0.690 -18.131 1.00 92.06 202 LEU A O 1
ATOM 1443 N N . LEU A 1 203 ? 17.017 -0.209 -18.352 1.00 93.00 203 LEU A N 1
ATOM 1444 C CA . LEU A 1 203 ? 17.667 0.720 -17.433 1.00 93.00 203 LEU A CA 1
ATOM 1445 C C . LEU A 1 203 ? 17.568 2.176 -17.916 1.00 93.00 203 LEU A C 1
ATOM 1447 O O . LEU A 1 203 ? 17.250 3.071 -17.134 1.00 93.00 203 LEU A O 1
ATOM 1451 N N . VAL A 1 204 ? 17.810 2.439 -19.205 1.00 94.75 204 VAL A N 1
ATOM 1452 C CA . VAL A 1 204 ? 17.679 3.794 -19.776 1.00 94.75 204 VAL A CA 1
ATOM 1453 C C . VAL A 1 204 ? 16.244 4.305 -19.651 1.00 94.75 204 VAL A C 1
ATOM 1455 O O . VAL A 1 204 ? 16.036 5.464 -19.290 1.00 94.75 204 VAL A O 1
ATOM 1458 N N . VAL A 1 205 ? 15.257 3.445 -19.909 1.00 95.88 205 VAL A N 1
ATOM 1459 C CA . VAL A 1 205 ? 13.833 3.766 -19.741 1.00 95.88 205 VAL A CA 1
ATOM 1460 C C . VAL A 1 205 ? 13.514 4.078 -18.280 1.00 95.88 205 VAL A C 1
ATOM 1462 O O . VAL A 1 205 ? 12.869 5.092 -18.008 1.00 95.88 205 VAL A O 1
ATOM 1465 N N . ALA A 1 206 ? 14.014 3.265 -17.348 1.00 94.31 206 ALA A N 1
ATOM 1466 C CA . ALA A 1 206 ? 13.844 3.469 -15.916 1.00 94.31 206 ALA A CA 1
ATOM 1467 C C . ALA A 1 206 ? 14.412 4.810 -15.445 1.00 94.31 206 ALA A C 1
ATOM 1469 O O . ALA A 1 206 ? 13.707 5.620 -14.838 1.00 94.31 206 ALA A O 1
ATOM 1470 N N . VAL A 1 207 ? 15.664 5.096 -15.807 1.00 95.12 207 VAL A N 1
ATOM 1471 C CA . VAL A 1 207 ? 16.328 6.364 -15.485 1.00 95.12 207 VAL A CA 1
ATOM 1472 C C . VAL A 1 207 ? 15.573 7.548 -16.090 1.00 95.12 207 VAL A C 1
ATOM 1474 O O . VAL A 1 207 ? 15.359 8.549 -15.405 1.00 95.12 207 VAL A O 1
ATOM 1477 N N . ALA A 1 208 ? 15.137 7.450 -17.350 1.00 95.88 208 ALA A N 1
ATOM 1478 C CA . ALA A 1 208 ? 14.394 8.517 -18.016 1.00 95.88 208 ALA A CA 1
ATOM 1479 C C . ALA A 1 208 ? 13.045 8.796 -17.336 1.00 95.88 208 ALA A C 1
ATOM 1481 O O . ALA A 1 208 ? 12.698 9.960 -17.122 1.00 95.88 208 ALA A O 1
ATOM 1482 N N . GLY A 1 209 ? 12.310 7.749 -16.957 1.00 94.75 209 GLY A N 1
ATOM 1483 C CA . GLY A 1 209 ? 11.029 7.858 -16.263 1.00 94.75 209 GLY A CA 1
ATOM 1484 C C . GLY A 1 209 ? 11.147 8.459 -14.862 1.00 94.75 209 GLY A C 1
ATOM 1485 O O . GLY A 1 209 ? 10.417 9.397 -14.519 1.00 94.75 209 GLY A O 1
ATOM 1486 N N . ILE A 1 210 ? 12.124 7.995 -14.077 1.00 93.25 210 ILE A N 1
ATOM 1487 C CA . ILE A 1 210 ? 12.424 8.530 -12.740 1.00 93.25 210 ILE A CA 1
ATOM 1488 C C . ILE A 1 210 ? 12.880 9.993 -12.843 1.00 93.25 210 ILE A C 1
ATOM 1490 O O . ILE A 1 210 ? 12.360 10.858 -12.137 1.00 93.25 210 ILE A O 1
ATOM 1494 N N . ALA A 1 211 ? 13.780 10.319 -13.775 1.00 94.19 211 ALA A N 1
ATOM 1495 C CA . ALA A 1 211 ? 14.235 11.693 -13.986 1.00 94.19 211 ALA A CA 1
ATOM 1496 C C . ALA A 1 211 ? 13.094 12.620 -14.436 1.00 94.19 211 ALA A C 1
ATOM 1498 O O . ALA A 1 211 ? 12.959 13.734 -13.923 1.00 94.19 211 ALA A O 1
ATOM 1499 N N . ALA A 1 212 ? 12.235 12.167 -15.355 1.00 93.69 212 ALA A N 1
ATOM 1500 C CA . ALA A 1 212 ? 11.053 12.918 -15.766 1.00 93.69 212 ALA A CA 1
ATOM 1501 C C . ALA A 1 212 ? 10.100 13.144 -14.583 1.00 93.69 212 ALA A C 1
ATOM 1503 O O . ALA A 1 212 ? 9.607 14.258 -14.406 1.00 93.69 212 ALA A O 1
ATOM 1504 N N . SER A 1 213 ? 9.913 12.133 -13.730 1.00 90.12 213 SER A N 1
ATOM 1505 C CA . SER A 1 213 ? 9.113 12.241 -12.506 1.00 90.12 213 SER A CA 1
ATOM 1506 C C . SER A 1 213 ? 9.688 13.286 -11.544 1.00 90.12 213 SER A C 1
ATOM 1508 O O . SER A 1 213 ? 8.945 14.141 -11.065 1.00 90.12 213 SER A O 1
ATOM 1510 N N . ALA A 1 214 ? 11.011 13.315 -11.342 1.00 90.62 214 ALA A N 1
ATOM 1511 C CA . ALA A 1 214 ? 11.687 14.334 -10.528 1.00 90.62 214 ALA A CA 1
ATOM 1512 C C . ALA A 1 214 ? 11.445 15.746 -11.067 1.00 90.62 214 ALA A C 1
ATOM 1514 O O . ALA A 1 214 ? 11.110 16.667 -10.319 1.00 90.62 214 ALA A O 1
ATOM 1515 N N . VAL A 1 215 ? 11.556 15.918 -12.386 1.00 90.00 215 VAL A N 1
ATOM 1516 C CA . VAL A 1 215 ? 11.282 17.204 -13.032 1.00 90.00 215 VAL A CA 1
ATOM 1517 C C . VAL A 1 215 ? 9.814 17.602 -12.872 1.00 90.00 215 VAL A C 1
ATOM 1519 O O . VAL A 1 215 ? 9.540 18.778 -12.621 1.00 90.00 215 VAL A O 1
ATOM 1522 N N . LEU A 1 216 ? 8.877 16.656 -12.993 1.00 86.88 216 LEU A N 1
ATOM 1523 C CA . LEU A 1 216 ? 7.453 16.914 -12.785 1.00 86.88 216 LEU A CA 1
ATOM 1524 C C . LEU A 1 216 ? 7.166 17.339 -11.346 1.00 86.88 216 LEU A C 1
ATOM 1526 O O . LEU A 1 216 ? 6.472 18.334 -11.176 1.00 86.88 216 LEU A O 1
ATOM 1530 N N . VAL A 1 217 ? 7.734 16.676 -10.339 1.00 82.44 217 VAL A N 1
ATOM 1531 C CA . VAL A 1 217 ? 7.530 17.038 -8.924 1.00 82.44 217 VAL A CA 1
ATOM 1532 C C . VAL A 1 217 ? 8.109 18.413 -8.597 1.00 82.44 217 VAL A C 1
ATOM 1534 O O . VAL A 1 217 ? 7.448 19.227 -7.962 1.00 82.44 217 VAL A O 1
ATOM 1537 N N . VAL A 1 218 ? 9.324 18.712 -9.065 1.00 83.69 218 VAL A N 1
ATOM 1538 C CA . VAL A 1 218 ? 9.996 19.984 -8.747 1.00 83.69 218 VAL A CA 1
ATOM 1539 C C . VAL A 1 218 ? 9.381 21.165 -9.495 1.00 83.69 218 VAL A C 1
ATOM 1541 O O . VAL A 1 218 ? 9.369 22.288 -8.989 1.00 83.69 218 VAL A O 1
ATOM 1544 N N . ARG A 1 219 ? 8.928 20.951 -10.737 1.00 79.75 219 ARG A N 1
ATOM 1545 C CA . ARG A 1 219 ? 8.518 22.051 -11.621 1.00 79.75 219 ARG A CA 1
ATOM 1546 C C . ARG A 1 219 ? 7.015 22.169 -11.845 1.00 79.75 219 ARG A C 1
ATOM 1548 O O . ARG A 1 219 ? 6.598 23.211 -12.349 1.00 79.75 219 ARG A O 1
ATOM 1555 N N . SER A 1 220 ? 6.213 21.163 -11.502 1.00 71.38 220 SER A N 1
ATOM 1556 C CA . SER A 1 220 ? 4.752 21.266 -11.606 1.00 71.38 220 SER A CA 1
ATOM 1557 C C . SER A 1 220 ? 4.167 21.933 -10.365 1.00 71.38 220 SER A C 1
ATOM 1559 O O . SER A 1 220 ? 4.603 21.685 -9.247 1.00 71.38 220 SER A O 1
ATOM 1561 N N . GLY A 1 221 ? 3.166 22.791 -10.567 1.00 63.78 221 GLY A N 1
ATOM 1562 C CA . GLY A 1 221 ? 2.303 23.254 -9.482 1.00 63.78 221 GLY A CA 1
ATOM 1563 C C . GLY A 1 221 ? 1.279 22.187 -9.065 1.00 63.78 221 GLY A C 1
ATOM 1564 O O . GLY A 1 221 ? 1.187 21.146 -9.727 1.00 63.78 221 GLY A O 1
ATOM 1565 N N . PRO A 1 222 ? 0.496 22.455 -8.004 1.00 55.84 222 PRO A N 1
ATOM 1566 C CA . PRO A 1 222 ? -0.601 21.585 -7.596 1.00 55.84 222 PRO A CA 1
ATOM 1567 C C . PRO A 1 222 ? -1.565 21.322 -8.761 1.00 55.84 222 PRO A C 1
ATOM 1569 O O . PRO A 1 222 ? -1.763 22.175 -9.628 1.00 55.84 222 PRO A O 1
ATOM 1572 N N . THR A 1 223 ? -2.139 20.122 -8.810 1.00 59.09 223 THR A N 1
ATOM 1573 C CA . THR A 1 223 ? -3.134 19.753 -9.821 1.00 59.09 223 THR A CA 1
ATOM 1574 C C . THR A 1 223 ? -4.454 20.464 -9.553 1.00 59.09 223 THR A C 1
ATOM 1576 O O . THR A 1 223 ? -5.048 20.293 -8.494 1.00 59.09 223 THR A O 1
ATOM 1579 N N . GLU A 1 224 ? -4.919 21.240 -10.528 1.00 58.09 224 GLU A N 1
ATOM 1580 C CA . GLU A 1 224 ? -6.237 21.874 -10.498 1.00 58.09 224 GLU A CA 1
ATOM 1581 C C . GLU A 1 224 ? -7.304 20.960 -11.132 1.00 58.09 224 GLU A C 1
ATOM 1583 O O . GLU A 1 224 ? -6.964 20.131 -11.987 1.00 58.09 224 GLU A O 1
ATOM 1588 N N . PRO A 1 225 ? -8.595 21.116 -10.776 1.00 53.88 225 PRO A N 1
ATOM 1589 C CA . PRO A 1 225 ? -9.683 20.280 -11.296 1.00 53.88 225 PRO A CA 1
ATOM 1590 C C . PRO A 1 225 ? -9.814 20.287 -12.826 1.00 53.88 225 PRO A C 1
ATOM 1592 O O . PRO A 1 225 ? -10.296 19.321 -13.408 1.00 53.88 225 PRO A O 1
ATOM 1595 N N . GLU A 1 226 ? -9.374 21.362 -13.486 1.00 63.28 226 GLU A N 1
ATOM 1596 C CA . GLU A 1 226 ? -9.439 21.523 -14.945 1.00 63.28 226 GLU A CA 1
ATOM 1597 C C . GLU A 1 226 ? -8.226 20.928 -15.681 1.00 63.28 226 GLU A C 1
ATOM 1599 O O . GLU A 1 226 ? -8.132 21.002 -16.910 1.00 63.28 226 GLU A O 1
ATOM 1604 N N . THR A 1 227 ? -7.267 20.337 -14.958 1.00 70.69 227 THR A N 1
ATOM 1605 C CA . THR A 1 227 ? -6.067 19.779 -15.588 1.00 70.69 227 THR A CA 1
ATOM 1606 C C . THR A 1 227 ? -6.415 18.613 -16.526 1.00 70.69 227 THR A C 1
ATOM 1608 O O . THR A 1 227 ? -7.145 17.699 -16.139 1.00 70.69 227 THR A O 1
ATOM 1611 N N . PRO A 1 228 ? -5.878 18.589 -17.766 1.00 80.88 228 PRO A N 1
ATOM 1612 C CA . PRO A 1 228 ? -6.095 17.472 -18.678 1.00 80.88 228 PRO A CA 1
ATOM 1613 C C . PRO A 1 228 ? -5.677 16.147 -18.041 1.00 80.88 228 PRO A C 1
ATOM 1615 O O . PRO A 1 228 ? -4.600 16.071 -17.446 1.00 80.88 228 PRO A O 1
ATOM 1618 N N . LEU A 1 229 ? -6.479 15.096 -18.242 1.00 77.75 229 LEU A N 1
ATOM 1619 C CA . LEU A 1 229 ? -6.311 13.793 -17.585 1.00 77.75 229 LEU A CA 1
ATOM 1620 C C . LEU A 1 229 ? -4.866 13.277 -17.647 1.00 77.75 229 LEU A C 1
ATOM 1622 O O . LEU A 1 229 ? -4.294 12.918 -16.629 1.00 77.75 229 LEU A O 1
ATOM 1626 N N . GLY A 1 230 ? -4.227 13.334 -18.820 1.00 82.00 230 GLY A N 1
ATOM 1627 C CA . GLY A 1 230 ? -2.848 12.865 -18.976 1.00 82.00 230 GLY A CA 1
ATOM 1628 C C . GLY A 1 230 ? -1.820 13.638 -18.138 1.00 82.00 230 GLY A C 1
ATOM 1629 O O . GLY A 1 230 ? -0.837 13.049 -17.693 1.00 82.00 230 GLY A O 1
ATOM 1630 N N . ARG A 1 231 ? -2.033 14.941 -17.899 1.00 82.44 231 ARG A N 1
ATOM 1631 C CA . ARG A 1 231 ? -1.189 15.757 -17.004 1.00 82.44 231 ARG A CA 1
ATOM 1632 C C . ARG A 1 231 ? -1.509 15.479 -15.542 1.00 82.44 231 ARG A C 1
ATOM 1634 O O . ARG A 1 231 ? -0.583 15.424 -14.739 1.00 82.44 231 ARG A O 1
ATOM 1641 N N . TYR A 1 232 ? -2.789 15.298 -15.222 1.00 78.06 232 TYR A N 1
ATOM 1642 C CA . TYR A 1 232 ? -3.239 14.931 -13.886 1.00 78.06 232 TYR A CA 1
ATOM 1643 C C . TYR A 1 232 ? -2.597 13.607 -13.451 1.00 78.06 232 TYR A C 1
ATOM 1645 O O . TYR A 1 232 ? -1.830 13.597 -12.495 1.00 78.06 232 TYR A O 1
ATOM 1653 N N . THR A 1 233 ? -2.774 12.532 -14.230 1.00 80.56 233 THR A N 1
ATOM 1654 C CA . THR A 1 233 ? -2.207 11.208 -13.929 1.00 80.56 233 THR A CA 1
ATOM 1655 C C . THR A 1 233 ? -0.694 11.263 -13.721 1.00 80.56 233 THR A C 1
ATOM 1657 O O . THR A 1 233 ? -0.206 10.791 -12.699 1.00 80.56 233 THR A O 1
ATOM 1660 N N . ALA A 1 234 ? 0.062 11.875 -14.639 1.00 85.19 234 ALA A N 1
ATOM 1661 C CA . ALA A 1 234 ? 1.519 11.920 -14.514 1.00 85.19 234 ALA A CA 1
ATOM 1662 C C . ALA A 1 234 ? 1.980 12.698 -13.274 1.00 85.19 234 ALA A C 1
ATOM 1664 O O . ALA A 1 234 ? 2.927 12.289 -12.611 1.00 85.19 234 ALA A O 1
ATOM 1665 N N . ARG A 1 235 ? 1.309 13.807 -12.931 1.00 82.44 235 ARG A N 1
ATOM 1666 C CA . ARG A 1 235 ? 1.636 14.602 -11.737 1.00 82.44 235 ARG A CA 1
ATOM 1667 C C . ARG A 1 235 ? 1.241 13.902 -10.437 1.00 82.44 235 ARG A C 1
ATOM 1669 O O . ARG A 1 235 ? 1.922 14.111 -9.440 1.00 82.44 235 ARG A O 1
ATOM 1676 N N . THR A 1 236 ? 0.201 13.068 -10.451 1.00 73.44 236 THR A N 1
ATOM 1677 C CA . THR A 1 236 ? -0.180 12.220 -9.311 1.00 73.44 236 THR A CA 1
ATOM 1678 C C . THR A 1 236 ? 0.807 11.070 -9.114 1.00 73.44 236 THR A C 1
ATOM 1680 O O . THR A 1 236 ? 1.222 10.801 -7.994 1.00 73.44 236 THR A O 1
ATOM 1683 N N . VAL A 1 237 ? 1.218 10.406 -10.198 1.00 79.06 237 VAL A N 1
ATOM 1684 C CA . VAL A 1 237 ? 2.058 9.199 -10.126 1.00 79.06 237 VAL A CA 1
ATOM 1685 C C . VAL A 1 237 ? 3.545 9.525 -9.955 1.00 79.06 237 VAL A C 1
ATOM 1687 O O . VAL A 1 237 ? 4.250 8.809 -9.251 1.00 79.06 237 VAL A O 1
ATOM 1690 N N . ALA A 1 238 ? 4.040 10.619 -10.541 1.00 85.50 238 ALA A N 1
ATOM 1691 C CA . ALA A 1 238 ? 5.445 11.022 -10.447 1.00 85.50 238 ALA A CA 1
ATOM 1692 C C . ALA A 1 238 ? 6.018 11.058 -9.011 1.00 85.50 238 ALA A C 1
ATOM 1694 O O . ALA A 1 238 ? 7.069 10.451 -8.798 1.00 85.50 238 ALA A O 1
ATOM 1695 N N . PRO A 1 239 ? 5.390 11.718 -8.016 1.00 73.75 239 PRO A N 1
ATOM 1696 C CA . PRO A 1 239 ? 5.905 11.707 -6.647 1.00 73.75 239 PRO A CA 1
ATOM 1697 C C . PRO A 1 239 ? 5.885 10.312 -6.018 1.00 73.75 239 PRO A C 1
ATOM 1699 O O . PRO A 1 239 ? 6.821 9.981 -5.296 1.00 73.75 239 PRO A O 1
ATOM 1702 N N . ILE A 1 240 ? 4.878 9.489 -6.328 1.00 69.75 240 ILE A N 1
ATOM 1703 C CA . ILE A 1 240 ? 4.775 8.110 -5.830 1.00 69.75 240 ILE A CA 1
ATOM 1704 C C . ILE A 1 240 ? 5.970 7.292 -6.333 1.00 69.75 240 ILE A C 1
ATOM 1706 O O . ILE A 1 240 ? 6.677 6.682 -5.538 1.00 69.75 240 ILE A O 1
ATOM 1710 N N . VAL A 1 241 ? 6.267 7.350 -7.634 1.00 77.31 241 VAL A N 1
ATOM 1711 C CA . VAL A 1 241 ? 7.364 6.567 -8.225 1.00 77.31 241 VAL A CA 1
ATOM 1712 C C . VAL A 1 241 ? 8.747 7.043 -7.767 1.00 77.31 241 VAL A C 1
ATOM 1714 O O . VAL A 1 241 ? 9.640 6.223 -7.561 1.00 77.31 241 VAL A O 1
ATOM 1717 N N . LEU A 1 242 ? 8.942 8.350 -7.551 1.00 81.44 242 LEU A N 1
ATOM 1718 C CA . LEU A 1 242 ? 10.187 8.854 -6.955 1.00 81.44 242 LEU A CA 1
ATOM 1719 C C . LEU A 1 242 ? 10.403 8.319 -5.546 1.00 81.44 242 LEU A C 1
ATOM 1721 O O . LEU A 1 242 ? 11.515 7.918 -5.208 1.00 81.44 242 LEU A O 1
ATOM 1725 N N . TRP A 1 243 ? 9.349 8.321 -4.734 1.00 71.31 243 TRP A N 1
ATOM 1726 C CA . TRP A 1 243 ? 9.423 7.784 -3.386 1.00 71.31 243 TRP A CA 1
ATOM 1727 C C . TRP A 1 243 ? 9.663 6.281 -3.385 1.00 71.31 243 TRP A C 1
ATOM 1729 O O . TRP A 1 243 ? 10.520 5.842 -2.630 1.00 71.31 243 TRP A O 1
ATOM 1739 N N . ILE A 1 244 ? 9.007 5.518 -4.264 1.00 67.38 244 ILE A N 1
ATOM 1740 C CA . ILE A 1 244 ? 9.272 4.081 -4.441 1.00 67.38 244 ILE A CA 1
ATOM 1741 C C . ILE A 1 244 ? 10.745 3.849 -4.778 1.00 67.38 244 ILE A C 1
ATOM 1743 O O . ILE A 1 244 ? 11.393 3.037 -4.129 1.00 67.38 244 ILE A O 1
ATOM 1747 N N . ALA A 1 245 ? 11.314 4.602 -5.725 1.00 79.38 245 ALA A N 1
ATOM 1748 C CA . ALA A 1 245 ? 12.729 4.471 -6.074 1.00 79.38 245 ALA A CA 1
ATOM 1749 C C . ALA A 1 245 ? 13.661 4.749 -4.879 1.00 79.38 245 ALA A C 1
ATOM 1751 O O . ALA A 1 245 ? 14.655 4.048 -4.689 1.00 79.38 245 ALA A O 1
ATOM 1752 N N . VAL A 1 246 ? 13.331 5.746 -4.049 1.00 78.62 246 VAL A N 1
ATOM 1753 C CA . VAL A 1 246 ? 14.081 6.056 -2.821 1.00 78.62 246 VAL A CA 1
ATOM 1754 C C . VAL A 1 246 ? 13.891 4.975 -1.755 1.00 78.62 246 VAL A C 1
ATOM 1756 O O . VAL A 1 246 ? 14.865 4.592 -1.115 1.00 78.62 246 VAL A O 1
ATOM 1759 N N . ALA A 1 247 ? 12.669 4.483 -1.558 1.00 64.56 247 ALA A N 1
ATOM 1760 C CA . ALA A 1 247 ? 12.326 3.505 -0.532 1.00 64.56 247 ALA A CA 1
ATOM 1761 C C . ALA A 1 247 ? 12.907 2.125 -0.850 1.00 64.56 247 ALA A C 1
ATOM 1763 O O . ALA A 1 247 ? 13.603 1.565 -0.011 1.00 64.56 247 ALA A O 1
ATOM 1764 N N . VAL A 1 248 ? 12.706 1.622 -2.073 1.00 68.25 248 VAL A N 1
ATOM 1765 C CA . VAL A 1 248 ? 13.287 0.358 -2.553 1.00 68.25 248 VAL A CA 1
ATOM 1766 C C . VAL A 1 248 ? 14.808 0.441 -2.523 1.00 68.25 248 VAL A C 1
ATOM 1768 O O . VAL A 1 248 ? 15.458 -0.432 -1.959 1.00 68.25 248 VAL A O 1
ATOM 1771 N N . GLY A 1 249 ? 15.388 1.533 -3.033 1.00 75.94 249 GLY A N 1
ATOM 1772 C CA . GLY A 1 249 ? 16.834 1.732 -2.972 1.00 75.94 249 GLY A CA 1
ATOM 1773 C C . GLY A 1 249 ? 17.365 1.795 -1.543 1.00 75.94 249 GLY A C 1
ATOM 1774 O O . GLY A 1 249 ? 18.391 1.193 -1.244 1.00 75.94 249 GLY A O 1
ATOM 1775 N N . GLY A 1 250 ? 16.662 2.492 -0.649 1.00 72.94 250 GLY A N 1
ATOM 1776 C CA . GLY A 1 250 ? 17.005 2.582 0.768 1.00 72.94 250 GLY A CA 1
ATOM 1777 C C . GLY A 1 250 ? 16.896 1.243 1.494 1.00 72.94 250 GLY A C 1
ATOM 1778 O O . GLY A 1 250 ? 17.768 0.929 2.299 1.00 72.94 250 GLY A O 1
ATOM 1779 N N . PHE A 1 251 ? 15.870 0.448 1.187 1.00 65.56 251 PHE A N 1
ATOM 1780 C CA . PHE A 1 251 ? 15.663 -0.885 1.746 1.00 65.56 251 PHE A CA 1
ATOM 1781 C C . PHE A 1 251 ? 16.738 -1.868 1.276 1.00 65.56 251 PHE A C 1
ATOM 1783 O O . PHE A 1 251 ? 17.370 -2.503 2.111 1.00 65.56 251 PHE A O 1
ATOM 1790 N N . GLU A 1 252 ? 17.020 -1.931 -0.025 1.00 69.06 252 GLU A N 1
ATOM 1791 C CA . GLU A 1 252 ? 18.107 -2.754 -0.578 1.00 69.06 252 GLU A CA 1
ATOM 1792 C C . GLU A 1 252 ? 19.463 -2.355 0.017 1.00 69.06 252 GLU A C 1
ATOM 1794 O O . GLU A 1 252 ? 20.257 -3.197 0.434 1.00 69.06 252 GLU A O 1
ATOM 1799 N N . LEU A 1 253 ? 19.717 -1.049 0.158 1.00 71.81 253 LEU A N 1
ATOM 1800 C CA . LEU A 1 253 ? 20.918 -0.547 0.828 1.00 71.81 253 LEU A CA 1
ATOM 1801 C C . LEU A 1 253 ? 20.977 -0.967 2.297 1.00 71.81 253 LEU A C 1
ATOM 1803 O O . LEU A 1 253 ? 22.039 -1.378 2.766 1.00 71.81 253 LEU A O 1
ATOM 1807 N N . LEU A 1 254 ? 19.856 -0.886 3.012 1.00 66.19 254 LEU A N 1
ATOM 1808 C CA . LEU A 1 254 ? 19.752 -1.313 4.402 1.00 66.19 254 LEU A CA 1
ATOM 1809 C C . LEU A 1 254 ? 20.010 -2.818 4.534 1.00 66.19 254 LEU A C 1
ATOM 1811 O O . LEU A 1 254 ? 20.856 -3.212 5.330 1.00 66.19 254 LEU A O 1
ATOM 1815 N N . MET A 1 255 ? 19.355 -3.648 3.725 1.00 65.62 255 MET A N 1
ATOM 1816 C CA . MET A 1 255 ? 19.524 -5.103 3.739 1.00 65.62 255 MET A CA 1
ATOM 1817 C C . MET A 1 255 ? 20.927 -5.525 3.292 1.00 65.62 255 MET A C 1
ATOM 1819 O O . MET A 1 255 ? 21.497 -6.456 3.852 1.00 65.62 255 MET A O 1
ATOM 1823 N N . SER A 1 256 ? 21.553 -4.786 2.372 1.00 68.81 256 SER A N 1
ATOM 1824 C CA . SER A 1 256 ? 22.958 -5.013 2.006 1.00 68.81 256 SER A CA 1
ATOM 1825 C C . SER A 1 256 ? 23.941 -4.679 3.137 1.00 68.81 256 SER A C 1
ATOM 1827 O O . SER A 1 256 ? 25.062 -5.188 3.158 1.00 68.81 256 SER A O 1
ATOM 1829 N N . ALA A 1 257 ? 23.535 -3.815 4.075 1.00 65.75 257 ALA A N 1
ATOM 1830 C CA . ALA A 1 257 ? 24.339 -3.392 5.217 1.00 65.75 257 ALA A CA 1
ATOM 1831 C C . ALA A 1 257 ? 24.059 -4.208 6.490 1.00 65.75 257 ALA A C 1
ATOM 1833 O O . ALA A 1 257 ? 24.914 -4.259 7.376 1.00 65.75 257 ALA A O 1
ATOM 1834 N N . VAL A 1 258 ? 22.885 -4.837 6.593 1.00 64.75 258 VAL A N 1
ATOM 1835 C CA . VAL A 1 258 ? 22.459 -5.607 7.763 1.00 64.75 258 VAL A CA 1
ATOM 1836 C C . VAL A 1 258 ? 22.303 -7.077 7.377 1.00 64.75 258 VAL A C 1
ATOM 1838 O O . VAL A 1 258 ? 21.304 -7.486 6.796 1.00 64.75 258 VAL A O 1
ATOM 1841 N N . SER A 1 259 ? 23.278 -7.902 7.758 1.00 51.03 259 SER A N 1
ATOM 1842 C CA . SER A 1 259 ? 23.192 -9.362 7.673 1.00 51.03 259 SER A CA 1
ATOM 1843 C C . SER A 1 259 ? 22.270 -9.900 8.775 1.00 51.03 259 SER A C 1
ATOM 1845 O O . SER A 1 259 ? 22.742 -10.405 9.798 1.00 51.03 259 SER A O 1
ATOM 1847 N N . VAL A 1 260 ? 20.958 -9.720 8.622 1.00 55.28 260 VAL A N 1
ATOM 1848 C CA . VAL A 1 260 ? 19.979 -10.343 9.518 1.00 55.28 260 VAL A CA 1
ATOM 1849 C C . VAL A 1 260 ? 19.812 -11.792 9.084 1.00 55.28 260 VAL A C 1
ATOM 1851 O O . VAL A 1 260 ? 19.357 -12.038 7.975 1.00 55.28 260 VAL A O 1
ATOM 1854 N N . ASP A 1 261 ? 20.182 -12.738 9.944 1.00 50.78 261 ASP A N 1
ATOM 1855 C CA . ASP A 1 261 ? 19.839 -14.148 9.759 1.00 50.78 261 ASP A CA 1
ATOM 1856 C C . ASP A 1 261 ? 18.337 -14.330 10.053 1.00 50.78 261 ASP A C 1
ATOM 1858 O O . ASP A 1 261 ? 17.929 -14.180 11.213 1.00 50.78 261 ASP A O 1
ATOM 1862 N N . PRO A 1 262 ? 17.491 -14.619 9.046 1.00 49.91 262 PRO A N 1
ATOM 1863 C CA . PRO A 1 262 ? 16.050 -14.757 9.247 1.00 49.91 262 PRO A CA 1
ATOM 1864 C C . PRO A 1 262 ? 15.707 -15.910 10.206 1.00 49.91 262 PRO A C 1
ATOM 1866 O O . PRO A 1 262 ? 14.710 -15.837 10.928 1.00 49.91 262 PRO A O 1
ATOM 1869 N N . ALA A 1 263 ? 16.568 -16.936 10.286 1.00 43.75 263 ALA A N 1
ATOM 1870 C CA . ALA A 1 263 ? 16.403 -18.067 11.197 1.00 43.75 263 ALA A CA 1
ATOM 1871 C C . ALA A 1 263 ? 16.639 -17.675 12.670 1.00 43.75 263 ALA A C 1
ATOM 1873 O O . ALA A 1 263 ? 15.928 -18.143 13.561 1.00 43.75 263 ALA A O 1
ATOM 1874 N N . GLY A 1 264 ? 17.558 -16.737 12.933 1.00 47.28 264 GLY A N 1
ATOM 1875 C CA . GLY A 1 264 ? 17.846 -16.228 14.281 1.00 47.28 264 GLY A CA 1
ATOM 1876 C C . GLY A 1 264 ? 16.718 -15.387 14.897 1.00 47.28 264 GLY A C 1
ATOM 1877 O O . GLY A 1 264 ? 16.635 -15.269 16.119 1.00 47.28 264 GLY A O 1
ATOM 1878 N N . ILE A 1 265 ? 15.820 -14.830 14.073 1.00 51.59 265 ILE A N 1
ATOM 1879 C CA . ILE A 1 265 ? 14.622 -14.099 14.527 1.00 51.59 265 ILE A CA 1
ATOM 1880 C C . ILE A 1 265 ? 13.451 -15.058 14.788 1.00 51.59 265 ILE A C 1
ATOM 1882 O O . ILE A 1 265 ? 12.663 -14.828 15.704 1.00 51.59 265 ILE A O 1
ATOM 1886 N N . ALA A 1 266 ? 13.342 -16.153 14.034 1.00 48.25 266 ALA A N 1
ATOM 1887 C CA . ALA A 1 266 ? 12.274 -17.134 14.219 1.00 48.25 266 ALA A CA 1
ATOM 1888 C C . ALA A 1 266 ? 12.431 -17.944 15.525 1.00 48.25 266 ALA A C 1
ATOM 1890 O O . ALA A 1 266 ? 11.439 -18.219 16.201 1.00 48.25 266 ALA A O 1
ATOM 1891 N N . GLU A 1 267 ? 13.667 -18.271 15.926 1.00 48.62 267 GLU A N 1
ATOM 1892 C CA . GLU A 1 267 ? 13.936 -19.120 17.100 1.00 48.62 267 GLU A CA 1
ATOM 1893 C C . GLU A 1 267 ? 13.983 -18.342 18.439 1.00 48.62 267 GLU A C 1
ATOM 1895 O O . GLU A 1 267 ? 13.826 -18.928 19.511 1.00 48.62 267 GLU A O 1
ATOM 1900 N N . LEU A 1 268 ? 14.135 -17.009 18.409 1.00 48.09 268 LEU A N 1
ATOM 1901 C CA . LEU A 1 268 ? 14.380 -16.188 19.608 1.00 48.09 268 LEU A CA 1
ATOM 1902 C C . LEU A 1 268 ? 13.118 -15.554 20.239 1.00 48.09 268 LEU A C 1
ATOM 1904 O O . LEU A 1 268 ? 13.192 -15.047 21.358 1.00 48.09 268 LEU A O 1
ATOM 1908 N N . VAL A 1 269 ? 11.957 -15.537 19.567 1.00 58.72 269 VAL A N 1
ATOM 1909 C CA . VAL A 1 269 ? 10.982 -14.453 19.826 1.00 58.72 269 VAL A CA 1
ATOM 1910 C C . VAL A 1 269 ? 9.633 -14.875 20.459 1.00 58.72 269 VAL A C 1
ATOM 1912 O O . VAL A 1 269 ? 9.016 -14.053 21.136 1.00 58.72 269 VAL A O 1
ATOM 1915 N N . GLY A 1 270 ? 9.173 -16.130 20.384 1.00 70.19 270 GLY A N 1
ATOM 1916 C CA . GLY A 1 270 ? 7.957 -16.579 21.105 1.00 70.19 270 GLY A CA 1
ATOM 1917 C C . GLY A 1 270 ? 6.749 -15.609 20.975 1.00 70.19 270 GLY A C 1
ATOM 1918 O O . GLY A 1 270 ? 6.415 -15.216 19.858 1.00 70.19 270 GLY A O 1
ATOM 1919 N N . PRO A 1 271 ? 6.102 -15.149 22.072 1.00 68.56 271 PRO A N 1
ATOM 1920 C CA . PRO A 1 271 ? 4.969 -14.208 22.015 1.00 68.56 271 PRO A CA 1
ATOM 1921 C C . PRO A 1 271 ? 5.315 -12.804 21.491 1.00 68.56 271 PRO A C 1
ATOM 1923 O O . PRO A 1 271 ? 4.409 -12.018 21.218 1.00 68.56 271 PRO A O 1
ATOM 1926 N N . PHE A 1 272 ? 6.599 -12.464 21.347 1.00 81.62 272 PHE A N 1
ATOM 1927 C CA . PHE A 1 272 ? 7.030 -11.172 20.812 1.00 81.62 272 PHE A CA 1
ATOM 1928 C C . PHE A 1 272 ? 7.060 -11.154 19.272 1.00 81.62 272 PHE A C 1
ATOM 1930 O O . PHE A 1 272 ? 7.220 -10.087 18.683 1.00 81.62 272 PHE A O 1
ATOM 1937 N N . ALA A 1 273 ? 6.893 -12.303 18.600 1.00 82.88 273 ALA A N 1
ATOM 1938 C CA . ALA A 1 273 ? 7.061 -12.393 17.148 1.00 82.88 273 ALA A CA 1
ATOM 1939 C C . ALA A 1 273 ? 5.980 -11.598 16.396 1.00 82.88 273 ALA A C 1
ATOM 1941 O O . ALA A 1 273 ? 6.334 -10.821 15.508 1.00 82.88 273 ALA A O 1
ATOM 1942 N N . PRO A 1 274 ? 4.693 -11.648 16.801 1.00 87.06 274 PRO A N 1
ATOM 1943 C CA . PRO A 1 274 ? 3.667 -10.779 16.228 1.00 87.06 274 PRO A CA 1
ATOM 1944 C C . PRO A 1 274 ? 3.898 -9.290 16.518 1.00 87.06 274 PRO A C 1
ATOM 1946 O O . PRO A 1 274 ? 3.452 -8.444 15.753 1.00 87.06 274 PRO A O 1
ATOM 1949 N N . ILE A 1 275 ? 4.602 -8.950 17.606 1.00 87.94 275 ILE A N 1
ATOM 1950 C CA . ILE A 1 275 ? 4.953 -7.556 17.916 1.00 87.94 275 ILE A CA 1
ATOM 1951 C C . ILE A 1 275 ? 5.988 -7.056 16.910 1.00 87.94 275 ILE A C 1
ATOM 1953 O O . ILE A 1 275 ? 5.810 -5.989 16.330 1.00 87.94 275 ILE A O 1
ATOM 1957 N N . GLY A 1 276 ? 7.039 -7.848 16.676 1.00 84.75 276 GLY A N 1
ATOM 1958 C CA . GLY A 1 276 ? 8.051 -7.553 15.663 1.00 84.75 276 GLY A CA 1
ATOM 1959 C C . GLY A 1 276 ? 7.441 -7.430 14.270 1.00 84.75 276 GLY A C 1
ATOM 1960 O O . GLY A 1 276 ? 7.710 -6.451 13.587 1.00 84.75 276 GLY A O 1
ATOM 1961 N N . ALA A 1 277 ? 6.561 -8.362 13.897 1.00 86.44 277 ALA A N 1
ATOM 1962 C CA . ALA A 1 277 ? 5.848 -8.345 12.621 1.00 86.44 277 ALA A CA 1
ATOM 1963 C C . ALA A 1 277 ? 4.944 -7.116 12.470 1.00 86.44 277 ALA A C 1
ATOM 1965 O O . ALA A 1 277 ? 5.020 -6.419 11.468 1.00 86.44 277 ALA A O 1
ATOM 1966 N N . GLY A 1 278 ? 4.163 -6.788 13.505 1.00 87.69 278 GLY A N 1
ATOM 1967 C CA . GLY A 1 278 ? 3.349 -5.577 13.525 1.00 87.69 278 GLY A CA 1
ATOM 1968 C C . GLY A 1 278 ? 4.199 -4.321 13.344 1.00 87.69 278 GLY A C 1
ATOM 1969 O O . GLY A 1 278 ? 3.856 -3.479 12.534 1.00 87.69 278 GLY A O 1
ATOM 1970 N N . VAL A 1 279 ? 5.345 -4.195 14.018 1.00 86.38 279 VAL A N 1
ATOM 1971 C CA . VAL A 1 279 ? 6.247 -3.041 13.823 1.00 86.38 279 VAL A CA 1
ATOM 1972 C C . VAL A 1 279 ? 6.903 -3.050 12.440 1.00 86.38 279 VAL A C 1
ATOM 1974 O O . VAL A 1 279 ? 7.067 -1.993 11.838 1.00 86.38 279 VAL A O 1
ATOM 1977 N N . PHE A 1 280 ? 7.270 -4.221 11.926 1.00 82.25 280 PHE A N 1
ATOM 1978 C CA . PHE A 1 280 ? 7.898 -4.362 10.615 1.00 82.25 280 PHE A CA 1
ATOM 1979 C C . PHE A 1 280 ? 6.941 -3.992 9.476 1.00 82.25 280 PHE A C 1
ATOM 1981 O O . PHE A 1 280 ? 7.353 -3.286 8.560 1.00 82.25 280 PHE A O 1
ATOM 1988 N N . GLY A 1 281 ? 5.656 -4.343 9.588 1.00 83.31 281 GLY A N 1
ATOM 1989 C CA . GLY A 1 281 ? 4.611 -3.940 8.642 1.00 83.31 281 GLY A CA 1
ATOM 1990 C C . GLY A 1 281 ? 4.356 -2.427 8.591 1.00 83.31 281 GLY A C 1
ATOM 1991 O O . GLY A 1 281 ? 3.795 -1.939 7.619 1.00 83.31 281 GLY A O 1
ATOM 1992 N N . ALA A 1 282 ? 4.833 -1.657 9.582 1.00 85.12 282 ALA A N 1
ATOM 1993 C CA . ALA A 1 282 ? 4.782 -0.190 9.545 1.00 85.12 282 ALA A CA 1
ATOM 1994 C C . ALA A 1 282 ? 5.745 0.402 8.500 1.00 85.12 282 ALA A C 1
ATOM 1996 O O . ALA A 1 282 ? 5.673 1.594 8.183 1.00 85.12 282 ALA A O 1
ATOM 1997 N N . ILE A 1 283 ? 6.697 -0.402 8.013 1.00 81.00 283 ILE A N 1
ATOM 1998 C CA . ILE A 1 283 ? 7.600 -0.011 6.939 1.00 81.00 283 ILE A CA 1
ATOM 1999 C C . ILE A 1 283 ? 6.778 0.025 5.644 1.00 81.00 283 ILE A C 1
ATOM 2001 O O . ILE A 1 283 ? 6.230 -0.999 5.244 1.00 81.00 283 ILE A O 1
ATOM 2005 N N . PRO A 1 284 ? 6.690 1.181 4.965 1.00 75.12 284 PRO A N 1
ATOM 2006 C CA . PRO A 1 284 ? 5.864 1.309 3.775 1.00 75.12 284 PRO A CA 1
ATOM 2007 C C . PRO A 1 284 ? 6.357 0.420 2.628 1.00 75.12 284 PRO A C 1
ATOM 2009 O O . PRO A 1 284 ? 7.562 0.231 2.436 1.00 75.12 284 PRO A O 1
ATOM 2012 N N . GLY A 1 285 ? 5.405 -0.025 1.807 1.00 72.38 285 GLY A N 1
ATOM 2013 C CA . GLY A 1 285 ? 5.638 -0.849 0.624 1.00 72.38 285 GLY A CA 1
ATOM 2014 C C . GLY A 1 285 ? 5.257 -2.315 0.815 1.00 72.38 285 GLY A C 1
ATOM 2015 O O . GLY A 1 285 ? 4.966 -2.771 1.915 1.00 72.38 285 GLY A O 1
ATOM 2016 N N . CYS A 1 286 ? 5.229 -3.074 -0.283 1.00 76.69 286 CYS A N 1
ATOM 2017 C CA . CYS A 1 286 ? 4.858 -4.491 -0.241 1.00 76.69 286 CYS A CA 1
ATOM 2018 C C . CYS A 1 286 ? 6.007 -5.438 0.152 1.00 76.69 286 CYS A C 1
ATOM 2020 O O . CYS A 1 286 ? 5.750 -6.585 0.514 1.00 76.69 286 CYS A O 1
ATOM 2022 N N . GLY A 1 287 ? 7.259 -4.970 0.072 1.00 68.12 287 GLY A N 1
ATOM 2023 C CA . GLY A 1 287 ? 8.472 -5.759 0.316 1.00 68.12 287 GLY A CA 1
ATOM 2024 C C . GLY A 1 287 ? 8.537 -6.421 1.700 1.00 68.12 287 GLY A C 1
ATOM 2025 O O . GLY A 1 287 ? 8.767 -7.630 1.749 1.00 68.12 287 GLY A O 1
ATOM 2026 N N . PRO A 1 288 ? 8.288 -5.690 2.806 1.00 75.94 288 PRO A N 1
ATOM 2027 C CA . PRO A 1 288 ? 8.230 -6.261 4.153 1.00 75.94 288 PRO A CA 1
ATOM 2028 C C . PRO A 1 288 ? 7.294 -7.479 4.279 1.00 75.94 288 PRO A C 1
ATOM 2030 O O . PRO A 1 288 ? 7.753 -8.532 4.731 1.00 75.94 288 PRO A O 1
ATOM 2033 N N . HIS A 1 289 ? 6.052 -7.399 3.771 1.00 83.62 289 HIS A N 1
ATOM 2034 C CA . HIS A 1 289 ? 5.149 -8.563 3.674 1.00 83.62 289 HIS A CA 1
ATOM 2035 C C . HIS A 1 289 ? 5.789 -9.718 2.952 1.00 83.62 289 HIS A C 1
ATOM 2037 O O . HIS A 1 289 ? 5.706 -10.848 3.405 1.00 83.62 289 HIS A O 1
ATOM 2043 N N . ILE A 1 290 ? 6.339 -9.454 1.761 1.00 78.88 290 ILE A N 1
ATOM 2044 C CA . ILE A 1 290 ? 6.779 -10.518 0.868 1.00 78.88 290 ILE A CA 1
ATOM 2045 C C . ILE A 1 290 ? 7.913 -11.265 1.560 1.00 78.88 290 ILE A C 1
ATOM 2047 O O . ILE A 1 290 ? 7.909 -12.490 1.567 1.00 78.88 290 ILE A O 1
ATOM 2051 N N . GLY A 1 291 ? 8.809 -10.541 2.238 1.00 73.50 291 GLY A N 1
ATOM 2052 C CA . GLY A 1 291 ? 9.830 -11.133 3.096 1.00 73.50 291 GLY A CA 1
ATOM 2053 C C . GLY A 1 291 ? 9.244 -12.032 4.189 1.00 73.50 291 GLY A C 1
ATOM 2054 O O . GLY A 1 291 ? 9.700 -13.162 4.349 1.00 73.50 291 GLY A O 1
ATOM 2055 N N . LEU A 1 292 ? 8.211 -11.579 4.906 1.00 82.94 292 LEU A N 1
ATOM 2056 C CA . LEU A 1 292 ? 7.566 -12.373 5.961 1.00 82.94 292 LEU A CA 1
ATOM 2057 C C . LEU A 1 292 ? 6.771 -13.571 5.421 1.00 82.94 292 LEU A C 1
ATOM 2059 O O . LEU A 1 292 ? 6.800 -14.639 6.028 1.00 82.94 292 LEU A O 1
ATOM 2063 N N . VAL A 1 293 ? 6.106 -13.438 4.275 1.00 83.50 293 VAL A N 1
ATOM 2064 C CA . VAL A 1 293 ? 5.384 -14.524 3.594 1.00 83.50 293 VAL A CA 1
ATOM 2065 C C . VAL A 1 293 ? 6.359 -15.580 3.068 1.00 83.50 293 VAL A C 1
ATOM 2067 O O . VAL A 1 293 ? 6.118 -16.775 3.233 1.00 83.50 293 VAL A O 1
ATOM 2070 N N . THR A 1 294 ? 7.490 -15.166 2.495 1.00 78.69 294 THR A N 1
ATOM 2071 C CA . THR A 1 294 ? 8.560 -16.084 2.081 1.00 78.69 294 THR A CA 1
ATOM 2072 C C . THR A 1 294 ? 9.175 -16.778 3.292 1.00 78.69 294 THR A C 1
ATOM 2074 O O . THR A 1 294 ? 9.304 -17.998 3.298 1.00 78.69 294 THR A O 1
ATOM 2077 N N . ALA A 1 295 ? 9.463 -16.043 4.368 1.00 78.12 295 ALA A N 1
ATOM 2078 C CA . ALA A 1 295 ? 9.953 -16.637 5.609 1.00 78.12 295 ALA A CA 1
ATOM 2079 C C . ALA A 1 295 ? 8.921 -17.586 6.249 1.00 78.12 295 ALA A C 1
ATOM 2081 O O . ALA A 1 295 ? 9.300 -18.585 6.851 1.00 78.12 295 ALA A O 1
ATOM 2082 N N . HIS A 1 296 ? 7.619 -17.342 6.089 1.00 83.88 296 HIS A N 1
ATOM 2083 C CA . HIS A 1 296 ? 6.585 -18.308 6.460 1.00 83.88 296 HIS A CA 1
ATOM 2084 C C . HIS A 1 296 ? 6.685 -19.595 5.633 1.00 83.88 296 HIS A C 1
ATOM 2086 O O . HIS A 1 296 ? 6.688 -20.681 6.209 1.00 83.88 296 HIS A O 1
ATOM 2092 N N . ALA A 1 297 ? 6.835 -19.481 4.312 1.00 81.00 297 ALA A N 1
ATOM 2093 C CA . ALA A 1 297 ? 6.971 -20.631 3.421 1.00 81.00 297 ALA A CA 1
ATOM 2094 C C . ALA A 1 297 ? 8.242 -21.458 3.691 1.00 81.00 297 ALA A C 1
ATOM 2096 O O . ALA A 1 297 ? 8.205 -22.686 3.639 1.00 81.00 297 ALA A O 1
ATOM 2097 N N . GLU A 1 298 ? 9.365 -20.791 3.968 1.00 78.69 298 GLU A N 1
ATOM 2098 C CA . GLU A 1 298 ? 10.680 -21.430 4.101 1.00 78.69 298 GLU A CA 1
ATOM 2099 C C . GLU A 1 298 ? 11.005 -21.859 5.536 1.00 78.69 298 GLU A C 1
ATOM 2101 O O . GLU A 1 298 ? 11.608 -22.911 5.748 1.00 78.69 298 GLU A O 1
ATOM 2106 N N . LEU A 1 299 ? 10.616 -21.048 6.524 1.00 76.31 299 LEU A N 1
ATOM 2107 C CA . LEU A 1 299 ? 11.007 -21.201 7.931 1.00 76.31 299 LEU A CA 1
ATOM 2108 C C . LEU A 1 299 ? 9.827 -21.545 8.849 1.00 76.31 299 LEU A C 1
ATOM 2110 O O . LEU A 1 299 ? 10.038 -21.799 10.034 1.00 76.31 299 LEU A O 1
ATOM 2114 N N . GLY A 1 300 ? 8.594 -21.557 8.335 1.00 80.44 300 GLY A N 1
ATOM 2115 C CA . GLY A 1 300 ? 7.409 -21.927 9.111 1.00 80.44 300 GLY A CA 1
ATOM 2116 C C . GLY A 1 300 ? 7.018 -20.899 10.174 1.00 80.44 300 GLY A C 1
ATOM 2117 O O . GLY A 1 300 ? 6.629 -21.280 11.278 1.00 80.44 300 GLY A O 1
ATOM 2118 N N . LEU A 1 301 ? 7.135 -19.597 9.876 1.00 82.69 301 LEU A N 1
ATOM 2119 C CA . LEU A 1 301 ? 6.638 -18.539 10.769 1.00 82.69 301 LEU A CA 1
ATOM 2120 C C . LEU A 1 301 ? 5.156 -18.770 11.130 1.00 82.69 301 LEU A C 1
ATOM 2122 O O . LEU A 1 301 ? 4.394 -19.212 10.283 1.00 82.69 301 LEU A O 1
ATOM 2126 N N . PRO A 1 302 ? 4.686 -18.464 12.346 1.00 85.88 302 PRO A N 1
ATOM 2127 C CA . PRO A 1 302 ? 3.295 -18.736 12.714 1.00 85.88 302 PRO A CA 1
ATOM 2128 C C . PRO A 1 302 ? 2.309 -17.774 12.035 1.00 85.88 302 PRO A C 1
ATOM 2130 O O . PRO A 1 302 ? 2.625 -16.598 11.831 1.00 85.88 302 PRO A O 1
ATOM 2133 N N . ALA A 1 303 ? 1.067 -18.211 11.796 1.00 88.06 303 ALA A N 1
ATOM 2134 C CA . ALA A 1 303 ? 0.007 -17.365 11.234 1.00 88.06 303 ALA A CA 1
ATOM 2135 C C . ALA A 1 303 ? -0.206 -16.037 11.982 1.00 88.06 303 ALA A C 1
ATOM 2137 O O . ALA A 1 303 ? -0.572 -15.036 11.373 1.00 88.06 303 ALA A O 1
ATOM 2138 N N . SER A 1 304 ? 0.035 -15.992 13.296 1.00 89.25 304 SER A N 1
ATOM 2139 C CA . SER A 1 304 ? -0.096 -14.764 14.092 1.00 89.25 304 SER A CA 1
ATOM 2140 C C . SER A 1 304 ? 0.872 -13.651 13.672 1.00 89.25 304 SER A C 1
ATOM 2142 O O . SER A 1 304 ? 0.529 -12.478 13.812 1.00 89.25 304 SER A O 1
ATOM 2144 N N . VAL A 1 305 ? 2.046 -14.003 13.136 1.00 89.81 305 VAL A N 1
ATOM 2145 C CA . VAL A 1 305 ? 3.016 -13.059 12.555 1.00 89.81 305 VAL A CA 1
ATOM 2146 C C . VAL A 1 305 ? 2.445 -12.476 11.269 1.00 89.81 305 VAL A C 1
ATOM 2148 O O . VAL A 1 305 ? 2.378 -11.258 11.142 1.00 89.81 305 VAL A O 1
ATOM 2151 N N . LEU A 1 306 ? 1.963 -13.326 10.360 1.00 90.75 306 LEU A N 1
ATOM 2152 C CA . LEU A 1 306 ? 1.390 -12.875 9.090 1.00 90.75 306 LEU A CA 1
ATOM 2153 C C . LEU A 1 306 ? 0.097 -12.077 9.276 1.00 90.75 306 LEU A C 1
ATOM 2155 O O . LEU A 1 306 ? -0.144 -11.130 8.541 1.00 90.75 306 LEU A O 1
ATOM 2159 N N . ILE A 1 307 ? -0.718 -12.409 10.279 1.00 93.12 307 ILE A N 1
ATOM 2160 C CA . ILE A 1 307 ? -1.932 -11.650 10.603 1.00 93.12 307 ILE A CA 1
ATOM 2161 C C . ILE A 1 307 ? -1.585 -10.286 11.213 1.00 93.12 307 ILE A C 1
ATOM 2163 O O . ILE A 1 307 ? -2.225 -9.299 10.862 1.00 93.12 307 ILE A O 1
ATOM 2167 N N . ALA A 1 308 ? -0.588 -10.207 12.106 1.00 92.94 308 ALA A N 1
ATOM 2168 C CA . ALA A 1 308 ? -0.106 -8.920 12.613 1.00 92.94 308 ALA A CA 1
ATOM 2169 C C . ALA A 1 308 ? 0.377 -8.030 11.466 1.00 92.94 308 ALA A C 1
ATOM 2171 O O . ALA A 1 308 ? -0.044 -6.884 11.346 1.00 92.94 308 ALA A O 1
ATOM 2172 N N . ASP A 1 309 ? 1.226 -8.584 10.610 1.00 91.81 309 ASP A N 1
ATOM 2173 C CA . ASP A 1 309 ? 1.792 -7.877 9.471 1.00 91.81 309 ASP A CA 1
ATOM 2174 C C . ASP A 1 309 ? 0.710 -7.450 8.463 1.00 91.81 309 ASP A C 1
ATOM 2176 O O . ASP A 1 309 ? 0.647 -6.284 8.090 1.00 91.81 309 ASP A O 1
ATOM 2180 N N . ALA A 1 310 ? -0.241 -8.330 8.125 1.00 92.50 310 ALA A N 1
ATOM 2181 C CA . ALA A 1 310 ? -1.347 -8.016 7.215 1.00 92.50 310 ALA A CA 1
ATOM 2182 C C . ALA A 1 310 ? -2.253 -6.872 7.702 1.00 92.50 310 ALA A C 1
ATOM 2184 O O . ALA A 1 310 ? -2.813 -6.159 6.878 1.00 92.50 310 ALA A O 1
ATOM 2185 N N . VAL A 1 311 ? -2.417 -6.690 9.019 1.00 93.94 311 VAL A N 1
ATOM 2186 C CA . VAL A 1 311 ? -3.212 -5.583 9.591 1.00 93.94 311 VAL A CA 1
ATOM 2187 C C . VAL A 1 311 ? -2.464 -4.246 9.515 1.00 93.94 311 VAL A C 1
ATOM 2189 O O . VAL A 1 311 ? -3.111 -3.199 9.487 1.00 93.94 311 VAL A O 1
ATOM 2192 N N . ASN A 1 312 ? -1.126 -4.262 9.531 1.00 92.38 312 ASN A N 1
ATOM 2193 C CA . ASN A 1 312 ? -0.323 -3.036 9.487 1.00 92.38 312 ASN A CA 1
ATOM 2194 C C . ASN A 1 312 ? 0.250 -2.707 8.113 1.00 92.38 312 ASN A C 1
ATOM 2196 O O . ASN A 1 312 ? 0.844 -1.648 7.927 1.00 92.38 312 ASN A O 1
ATOM 2200 N N . GLN A 1 313 ? 0.120 -3.621 7.163 1.00 87.00 313 GLN A N 1
ATOM 2201 C CA . GLN A 1 313 ? 0.639 -3.422 5.834 1.00 87.00 313 GLN A CA 1
ATOM 2202 C C . GLN A 1 313 ? -0.237 -2.431 5.060 1.00 87.00 313 GLN A C 1
ATOM 2204 O O . GLN A 1 313 ? -1.158 -2.794 4.333 1.00 87.00 313 GLN A O 1
ATOM 2209 N N . ASP A 1 314 ? 0.145 -1.162 5.125 1.00 79.75 314 ASP A N 1
ATOM 2210 C CA . ASP A 1 314 ? -0.507 -0.075 4.390 1.00 79.75 314 ASP A CA 1
ATOM 2211 C C . ASP A 1 314 ? -0.188 -0.098 2.867 1.00 79.75 314 ASP A C 1
ATOM 2213 O O . ASP A 1 314 ? -0.722 0.691 2.076 1.00 79.75 314 ASP A O 1
ATOM 2217 N N . GLY A 1 315 ? 0.705 -1.003 2.441 1.00 74.81 315 GLY A N 1
ATOM 2218 C CA . GLY A 1 315 ? 1.166 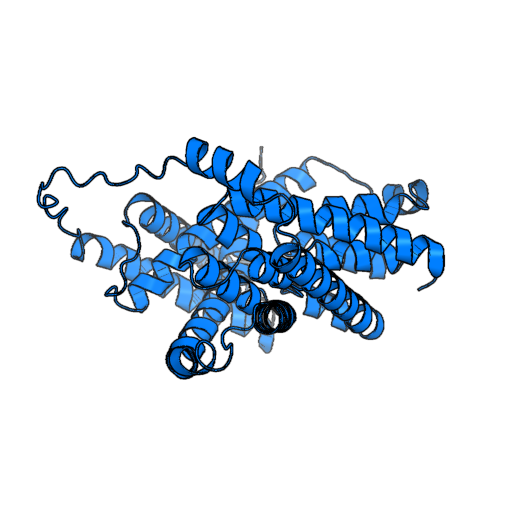-1.173 1.062 1.00 74.81 315 GLY A CA 1
ATOM 2219 C C . GLY A 1 315 ? 1.785 0.101 0.477 1.00 74.81 315 GLY A C 1
ATOM 2220 O O . GLY A 1 315 ? 2.278 0.974 1.195 1.00 74.81 315 GLY A O 1
ATOM 2221 N N . ASP A 1 316 ? 1.731 0.246 -0.849 1.00 71.81 316 ASP A N 1
ATOM 2222 C CA . ASP A 1 316 ? 2.236 1.457 -1.515 1.00 71.81 316 ASP A CA 1
ATOM 2223 C C . ASP A 1 316 ? 1.321 2.681 -1.324 1.00 71.81 316 ASP A C 1
ATOM 2225 O O . ASP A 1 316 ? 1.694 3.814 -1.646 1.00 71.81 316 ASP A O 1
ATOM 2229 N N . ALA A 1 317 ? 0.113 2.486 -0.784 1.00 75.50 317 ALA A N 1
ATOM 2230 C CA . ALA A 1 317 ? -0.831 3.572 -0.553 1.00 75.50 317 ALA A CA 1
ATOM 2231 C C . ALA A 1 317 ? -0.337 4.547 0.525 1.00 75.50 317 ALA A C 1
ATOM 2233 O O . ALA A 1 317 ? -0.610 5.751 0.421 1.00 75.50 317 ALA A O 1
ATOM 2234 N N . LEU A 1 318 ? 0.453 4.068 1.498 1.00 82.12 318 LEU A N 1
ATOM 2235 C CA . LEU A 1 318 ? 1.065 4.931 2.507 1.00 82.12 318 LEU A CA 1
ATOM 2236 C C . LEU A 1 318 ? 2.011 5.960 1.883 1.00 82.12 318 LEU A C 1
ATOM 2238 O O . LEU A 1 318 ? 2.046 7.100 2.341 1.00 82.12 318 LEU A O 1
ATOM 2242 N N . PHE A 1 319 ? 2.712 5.619 0.793 1.00 72.06 319 PHE A N 1
ATOM 2243 C CA . PHE A 1 319 ? 3.577 6.574 0.089 1.00 72.06 319 PHE A CA 1
ATOM 2244 C C . PHE A 1 319 ? 2.778 7.733 -0.513 1.00 72.06 319 PHE A C 1
ATOM 2246 O O . PHE A 1 319 ? 3.183 8.893 -0.408 1.00 72.06 319 PHE A O 1
ATOM 2253 N N . SER A 1 320 ? 1.620 7.437 -1.111 1.00 65.69 320 SER A N 1
ATOM 2254 C CA . SER A 1 320 ? 0.724 8.469 -1.642 1.00 65.69 320 SER A CA 1
ATOM 2255 C C . SER A 1 320 ? 0.209 9.385 -0.532 1.00 65.69 320 SER A C 1
ATOM 2257 O O . SER A 1 320 ? 0.129 10.600 -0.717 1.00 65.69 320 SER A O 1
ATOM 2259 N N . LEU A 1 321 ? -0.123 8.817 0.630 1.00 77.50 321 LEU A N 1
ATOM 2260 C CA . LEU A 1 321 ? -0.574 9.599 1.774 1.00 77.50 321 LEU A CA 1
ATOM 2261 C C . LEU A 1 321 ? 0.560 10.436 2.370 1.00 77.50 321 LEU A C 1
ATOM 2263 O O . LEU A 1 321 ? 0.345 11.608 2.646 1.00 77.50 321 LEU A O 1
ATOM 2267 N N . LEU A 1 322 ? 1.772 9.893 2.495 1.00 72.81 322 LEU A N 1
ATOM 2268 C CA . LEU A 1 322 ? 2.939 10.619 3.002 1.00 72.81 322 LEU A CA 1
ATOM 2269 C C . LEU A 1 322 ? 3.268 11.847 2.138 1.00 72.81 322 LEU A C 1
ATOM 2271 O O . LEU A 1 322 ? 3.688 12.882 2.654 1.00 72.81 322 LEU A O 1
ATOM 2275 N N . ALA A 1 323 ? 3.041 11.749 0.825 1.00 64.62 323 ALA A N 1
ATOM 2276 C CA . ALA A 1 323 ? 3.201 12.864 -0.102 1.00 64.62 323 ALA A CA 1
ATOM 2277 C C . ALA A 1 323 ? 2.082 13.918 0.012 1.00 64.62 323 ALA A C 1
ATOM 2279 O O . ALA A 1 323 ? 2.352 15.107 -0.165 1.00 64.62 323 ALA A O 1
ATOM 2280 N N . ALA A 1 324 ? 0.840 13.503 0.282 1.00 67.62 324 ALA A N 1
ATOM 2281 C CA . ALA A 1 324 ? -0.320 14.396 0.340 1.00 67.62 324 ALA A CA 1
ATOM 2282 C C . ALA A 1 324 ? -0.525 15.043 1.723 1.00 67.62 324 ALA A C 1
ATOM 2284 O O . ALA A 1 324 ? -0.776 16.246 1.820 1.00 67.62 324 ALA A O 1
ATOM 2285 N N . ASP A 1 325 ? -0.419 14.246 2.784 1.00 72.81 325 ASP A N 1
ATOM 2286 C CA . ASP A 1 325 ? -0.569 14.629 4.185 1.00 72.81 325 ASP A CA 1
ATOM 2287 C C . ASP A 1 325 ? 0.336 13.740 5.070 1.00 72.81 325 ASP A C 1
ATOM 2289 O O . ASP A 1 325 ? -0.093 12.698 5.579 1.00 72.81 325 ASP A O 1
ATOM 2293 N N . PRO A 1 326 ? 1.610 14.131 5.270 1.00 75.88 326 PRO A N 1
ATOM 2294 C CA . PRO A 1 326 ? 2.571 13.321 6.015 1.00 75.88 326 PRO A CA 1
ATOM 2295 C C . PRO A 1 326 ? 2.195 13.138 7.484 1.00 75.88 326 PRO A C 1
ATOM 2297 O O . PRO A 1 326 ? 2.590 12.156 8.107 1.00 75.88 326 PRO A O 1
ATOM 2300 N N . ALA A 1 327 ? 1.432 14.068 8.053 1.00 76.69 327 ALA A N 1
ATOM 2301 C CA . ALA A 1 327 ? 0.997 13.947 9.430 1.00 76.69 327 ALA A CA 1
ATOM 2302 C C . ALA A 1 327 ? -0.145 12.938 9.560 1.00 76.69 327 ALA A C 1
ATOM 2304 O O . ALA A 1 327 ? -0.087 12.083 10.443 1.00 76.69 327 ALA A O 1
ATOM 2305 N N . ALA A 1 328 ? -1.126 12.975 8.652 1.00 80.31 328 ALA A N 1
ATOM 2306 C CA . ALA A 1 328 ? -2.147 11.934 8.585 1.00 80.31 328 ALA A CA 1
ATOM 2307 C C . ALA A 1 328 ? -1.527 10.552 8.326 1.00 80.31 328 ALA A C 1
ATOM 2309 O O . ALA A 1 328 ? -1.972 9.585 8.938 1.00 80.31 328 ALA A O 1
ATOM 2310 N N . ALA A 1 329 ? -0.475 10.463 7.499 1.00 82.81 329 ALA A N 1
ATOM 2311 C CA . ALA A 1 329 ? 0.268 9.219 7.277 1.00 82.81 329 ALA A CA 1
ATOM 2312 C C . ALA A 1 329 ? 0.859 8.661 8.578 1.00 82.81 329 ALA A C 1
ATOM 2314 O O . ALA A 1 329 ? 0.558 7.532 8.948 1.00 82.81 329 ALA A O 1
ATOM 2315 N N . VAL A 1 330 ? 1.624 9.470 9.321 1.00 84.75 330 VAL A N 1
ATOM 2316 C CA . VAL A 1 330 ? 2.231 9.039 10.594 1.00 84.75 330 VAL A CA 1
ATOM 2317 C C . VAL A 1 330 ? 1.169 8.609 11.605 1.00 84.75 330 VAL A C 1
ATOM 2319 O O . VAL A 1 330 ? 1.324 7.590 12.275 1.00 84.75 330 VAL A O 1
ATOM 2322 N N . VAL A 1 331 ? 0.081 9.372 11.724 1.00 84.94 331 VAL A N 1
ATOM 2323 C CA . VAL A 1 331 ? -0.997 9.057 12.669 1.00 84.94 331 VAL A CA 1
ATOM 2324 C C . VAL A 1 331 ? -1.710 7.769 12.267 1.00 84.94 331 VAL A C 1
ATOM 2326 O O . VAL A 1 331 ? -1.951 6.928 13.131 1.00 84.94 331 VAL A O 1
ATOM 2329 N N . ALA A 1 332 ? -2.011 7.586 10.978 1.00 88.69 332 ALA A N 1
ATOM 2330 C CA . ALA A 1 332 ? -2.614 6.360 10.469 1.00 88.69 332 ALA A CA 1
ATOM 2331 C C . ALA A 1 332 ? -1.727 5.147 10.771 1.00 88.69 332 ALA A C 1
ATOM 2333 O O . ALA A 1 332 ? -2.219 4.209 11.390 1.00 88.69 332 ALA A O 1
ATOM 2334 N N . THR A 1 333 ? -0.425 5.224 10.478 1.00 90.31 333 THR A N 1
ATOM 2335 C CA . THR A 1 333 ? 0.533 4.149 10.776 1.00 90.31 333 THR A CA 1
ATOM 2336 C C . THR A 1 333 ? 0.588 3.816 12.266 1.00 90.31 333 THR A C 1
ATOM 2338 O O . THR A 1 333 ? 0.661 2.650 12.636 1.00 90.31 333 THR A O 1
ATOM 2341 N N . ILE A 1 334 ? 0.513 4.805 13.166 1.00 89.69 334 ILE A N 1
ATOM 2342 C CA . ILE A 1 334 ? 0.451 4.531 14.614 1.00 89.69 334 ILE A CA 1
ATOM 2343 C C . ILE A 1 334 ? -0.806 3.720 14.957 1.00 89.69 334 ILE A C 1
ATOM 2345 O O . ILE A 1 334 ? -0.729 2.743 15.704 1.00 89.69 334 ILE A O 1
ATOM 2349 N N . TYR A 1 335 ? -1.960 4.115 14.416 1.00 89.62 335 TYR A N 1
ATOM 2350 C CA . TYR A 1 335 ? -3.228 3.425 14.644 1.00 89.62 335 TYR A CA 1
ATOM 2351 C C . TYR A 1 335 ? -3.208 1.985 14.136 1.00 89.62 335 TYR A C 1
ATOM 2353 O O . TYR A 1 335 ? -3.572 1.070 14.883 1.00 89.62 335 TYR A O 1
ATOM 2361 N N . THR A 1 336 ? -2.774 1.790 12.894 1.00 92.75 336 THR A N 1
ATOM 2362 C CA . THR A 1 336 ? -2.689 0.471 12.264 1.00 92.75 336 THR A CA 1
ATOM 2363 C C . THR A 1 336 ? -1.655 -0.403 12.971 1.00 92.75 336 THR A C 1
ATOM 2365 O O . THR A 1 336 ? -1.973 -1.543 13.303 1.00 92.75 336 THR A O 1
ATOM 2368 N N . THR A 1 337 ? -0.511 0.153 13.390 1.00 93.44 337 THR A N 1
ATOM 2369 C CA . THR A 1 337 ? 0.528 -0.590 14.131 1.00 93.44 337 THR A CA 1
ATOM 2370 C C . THR A 1 337 ? 0.016 -1.075 15.483 1.00 93.44 337 THR A C 1
ATOM 2372 O O . THR A 1 337 ? 0.204 -2.236 15.848 1.00 93.44 337 THR A O 1
ATOM 2375 N N . VAL A 1 338 ? -0.657 -0.209 16.249 1.00 92.62 338 VAL A N 1
ATOM 2376 C CA . VAL A 1 338 ? -1.213 -0.592 17.558 1.00 92.62 338 VAL A CA 1
ATOM 2377 C C . VAL A 1 338 ? -2.275 -1.680 17.396 1.00 92.62 338 VAL A C 1
ATOM 2379 O O . VAL A 1 338 ? -2.270 -2.661 18.144 1.00 92.62 338 VAL A O 1
ATOM 2382 N N . ALA A 1 339 ? -3.165 -1.534 16.412 1.00 94.00 339 ALA A N 1
ATOM 2383 C CA . ALA A 1 339 ? -4.201 -2.521 16.131 1.00 94.00 339 ALA A CA 1
ATOM 2384 C C . ALA A 1 339 ? -3.611 -3.861 15.663 1.00 94.00 339 ALA A C 1
ATOM 2386 O O . ALA A 1 339 ? -4.056 -4.917 16.115 1.00 94.00 339 ALA A O 1
ATOM 2387 N N . ALA A 1 340 ? -2.581 -3.823 14.821 1.00 94.50 340 ALA A N 1
ATOM 2388 C CA . ALA A 1 340 ? -1.856 -4.986 14.330 1.00 94.50 340 ALA A CA 1
ATOM 2389 C C . ALA A 1 340 ? -1.172 -5.767 15.447 1.00 94.50 340 ALA A C 1
ATOM 2391 O O . ALA A 1 340 ? -1.389 -6.971 15.580 1.00 94.50 340 ALA A O 1
ATOM 2392 N N . VAL A 1 341 ? -0.412 -5.078 16.302 1.00 92.62 341 VAL A N 1
ATOM 2393 C CA . VAL A 1 341 ? 0.258 -5.697 17.451 1.00 92.62 341 VAL A CA 1
ATOM 2394 C C . VAL A 1 341 ? -0.766 -6.325 18.398 1.00 92.62 341 VAL A C 1
ATOM 2396 O O . VAL A 1 341 ? -0.609 -7.479 18.799 1.00 92.62 341 VAL A O 1
ATOM 2399 N N . ALA A 1 342 ? -1.846 -5.605 18.723 1.00 93.25 342 ALA A N 1
ATOM 2400 C CA . ALA A 1 342 ? -2.908 -6.128 19.580 1.00 93.25 342 ALA A CA 1
ATOM 2401 C C . ALA A 1 342 ? -3.581 -7.371 18.971 1.00 93.25 342 ALA A C 1
ATOM 2403 O O . ALA A 1 342 ? -3.800 -8.364 19.668 1.00 93.25 342 ALA A O 1
ATOM 2404 N N . THR A 1 343 ? -3.863 -7.334 17.667 1.00 93.69 343 THR A N 1
ATOM 2405 C CA . THR A 1 343 ? -4.490 -8.441 16.936 1.00 93.69 343 THR A CA 1
ATOM 2406 C C . THR A 1 343 ? -3.566 -9.652 16.878 1.00 93.69 343 THR A C 1
ATOM 2408 O O . THR A 1 343 ? -3.973 -10.746 17.257 1.00 93.69 343 THR A O 1
ATOM 2411 N N . GLY A 1 344 ? -2.307 -9.467 16.482 1.00 91.44 344 GLY A N 1
ATOM 2412 C CA . GLY A 1 344 ? -1.322 -10.540 16.377 1.00 91.44 344 GLY A CA 1
ATOM 2413 C C . GLY A 1 344 ? -1.030 -11.233 17.702 1.00 91.44 344 GLY A C 1
ATOM 2414 O O . GLY A 1 344 ? -1.029 -12.462 17.771 1.00 91.44 344 GLY A O 1
ATOM 2415 N N . VAL A 1 345 ? -0.849 -10.460 18.778 1.00 90.56 345 VAL A N 1
ATOM 2416 C CA . VAL A 1 345 ? -0.677 -11.012 20.132 1.00 90.56 345 VAL A CA 1
ATOM 2417 C C . VAL A 1 345 ? -1.944 -11.743 20.584 1.00 90.56 345 VAL A C 1
ATOM 2419 O O . VAL A 1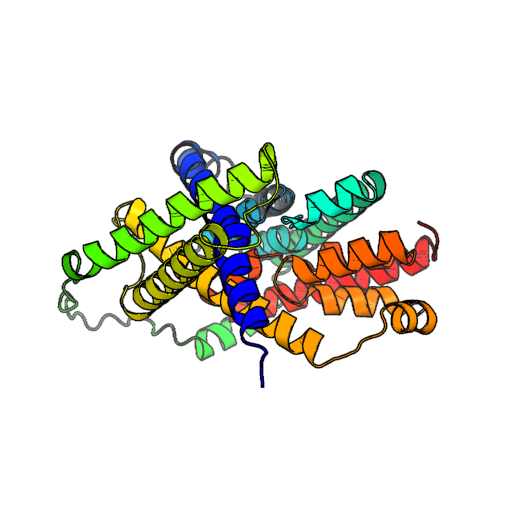 345 ? -1.852 -12.831 21.152 1.00 90.56 345 VAL A O 1
ATOM 2422 N N . GLY A 1 346 ? -3.128 -11.191 20.297 1.00 91.00 346 GLY A N 1
ATOM 2423 C CA . GLY A 1 346 ? -4.407 -11.838 20.594 1.00 91.00 346 GLY A CA 1
ATOM 2424 C C . GLY A 1 346 ? -4.583 -13.175 19.867 1.00 91.00 346 GLY A C 1
ATOM 2425 O O . GLY A 1 346 ? -4.984 -14.167 20.481 1.00 91.00 346 GLY A O 1
ATOM 2426 N N . VAL A 1 347 ? -4.226 -13.239 18.583 1.00 89.88 347 VAL A N 1
ATOM 2427 C CA . VAL A 1 347 ? -4.251 -14.479 17.790 1.00 89.88 347 VAL A CA 1
ATOM 2428 C C . VAL A 1 347 ? -3.234 -15.484 18.329 1.00 89.88 347 VAL A C 1
ATOM 2430 O O . VAL A 1 347 ? -3.588 -16.639 18.556 1.00 89.88 347 VAL A O 1
ATOM 2433 N N . TYR A 1 348 ? -2.004 -15.049 18.622 1.00 87.12 348 TYR A N 1
ATOM 2434 C CA . TYR A 1 348 ? -0.979 -15.910 19.220 1.00 87.12 348 TYR A CA 1
ATOM 2435 C C . TYR A 1 348 ? -1.449 -16.517 20.552 1.00 87.12 348 TYR A C 1
ATOM 2437 O O . TYR A 1 348 ? -1.273 -17.710 20.788 1.00 87.12 348 TYR A O 1
ATOM 2445 N N . ALA A 1 349 ? -2.094 -15.719 21.409 1.00 86.25 349 ALA A N 1
ATOM 2446 C CA . ALA A 1 349 ? -2.585 -16.168 22.711 1.00 86.25 349 ALA A CA 1
ATOM 2447 C C . ALA A 1 349 ? -3.781 -17.134 2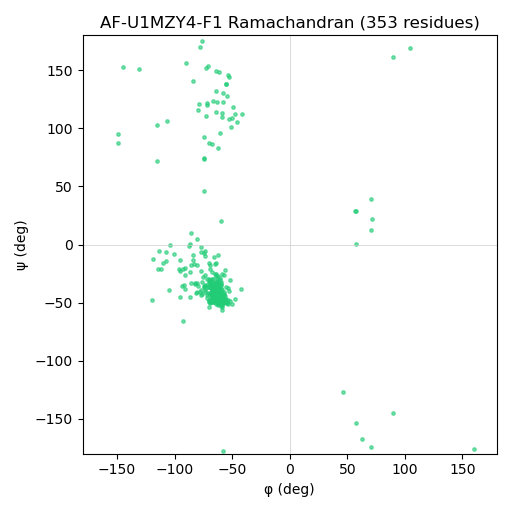2.623 1.00 86.25 349 ALA A C 1
ATOM 2449 O O . ALA A 1 349 ? -3.957 -17.964 23.512 1.00 86.25 349 ALA A O 1
ATOM 2450 N N . THR A 1 350 ? -4.613 -17.021 21.584 1.00 82.81 350 THR A N 1
ATOM 2451 C CA . THR A 1 350 ? -5.842 -17.822 21.439 1.00 82.81 350 THR A CA 1
ATOM 2452 C C . THR A 1 350 ? -5.637 -19.110 20.652 1.00 82.81 350 THR A C 1
ATOM 2454 O O . THR A 1 350 ? -6.277 -20.112 20.967 1.00 82.81 350 THR A O 1
ATOM 2457 N N . VAL A 1 351 ? -4.757 -19.097 19.650 1.00 73.25 351 VAL A N 1
ATOM 2458 C CA . VAL A 1 351 ? -4.573 -20.221 18.719 1.00 73.25 351 VAL A CA 1
ATOM 2459 C C . VAL A 1 351 ? -3.229 -20.941 18.919 1.00 73.25 351 VAL A C 1
ATOM 2461 O O . VAL A 1 351 ? -3.077 -22.093 18.519 1.00 73.25 351 VAL A O 1
ATOM 2464 N N . GLY A 1 352 ? -2.272 -20.326 19.623 1.00 61.78 352 GLY A N 1
ATOM 2465 C CA . GLY A 1 352 ? -0.916 -20.856 19.769 1.00 61.78 352 GLY A CA 1
ATOM 2466 C C . GLY A 1 352 ? -0.106 -20.774 18.467 1.00 61.78 352 GLY A C 1
ATOM 2467 O O . GLY A 1 352 ? -0.551 -20.205 17.476 1.00 61.78 352 GLY A O 1
ATOM 2468 N N . LEU A 1 353 ? 1.103 -21.345 18.470 1.00 55.75 353 LEU A N 1
ATOM 2469 C CA . LEU A 1 353 ? 2.051 -21.346 17.338 1.00 55.75 353 LEU A CA 1
ATOM 2470 C C . LEU A 1 353 ? 1.550 -22.071 16.070 1.00 55.75 353 LEU A C 1
ATOM 2472 O O . LEU A 1 353 ? 2.215 -21.985 15.046 1.00 55.75 353 LEU A O 1
ATOM 2476 N N . PHE A 1 354 ? 0.424 -22.790 16.128 1.00 49.16 354 PHE A N 1
ATOM 2477 C CA . PHE A 1 354 ? -0.013 -23.723 15.085 1.00 49.16 354 PHE A CA 1
ATOM 2478 C C . PHE A 1 354 ? -1.314 -23.275 14.407 1.00 49.16 354 PHE A C 1
ATOM 2480 O O . PHE A 1 354 ? -2.377 -23.876 14.586 1.00 49.16 354 PHE A O 1
ATOM 2487 N N . LEU A 1 355 ? -1.190 -22.228 13.597 1.00 48.62 355 LEU A N 1
ATOM 2488 C CA . LEU A 1 355 ? -1.892 -22.101 12.322 1.00 48.62 355 LEU A CA 1
ATOM 2489 C C . LEU A 1 355 ? -0.875 -21.710 11.257 1.00 48.62 355 LEU A C 1
ATOM 2491 O O . LEU A 1 355 ? 0.034 -20.914 11.597 1.00 48.62 355 LEU A O 1
#

Sequence (355 aa):
MIPGGVLAEVLTEAWIRIGAFVIASVLVVQFIGRYTASRVVGVLGDRPRVQVLGGGLLGLVPGCGGAIAVTSLYADGRVGFGVLVAALAATAGDSAFVLLVVDARLAVIAYGVACAVGVGLGVAIETHGVWVDRIDGAVRQAGGRRQLRSDGGSPAARRDRSDAHAGVMIVWWSAAAVSLVAGMWGLFVGDLPEAGTGEKLLLVVAVAGIAASAVLVVRSGPTEPETPLGRYTARTVAPIVLWIAVAVGGFELLMSAVSVDPAGIAELVGPFAPIGAGVFGAIPGCGPHIGLVTAHAELGLPASVLIADAVNQDGDALFSLLAADPAAAVVATIYTTVAAVATGVGVYATVGLFL

Secondary structure (DSSP, 8-state):
---HHHHHHHHHIIIIIIIHHHHHHHHHHHHHHHHHHHHHHHHS-S-HHHHHHHHHHHHTSSBTHHHHHHHHHHHTTSS-HHHHHHHHHT--BTHHHHHHHH-HHHHHHHHHHHHHHHHHHHHHHHHH-TTHHHHHHHHHHHTT-------SPPP------TTTTHHHHHHHHHHHHHHHHHHHHHHHT-----STHHHHHHHHHHHHHHHHHHHHHHH--PPPTTS-HHHHHHHHHHHHHHHHHHHHHHHHHHHHH----HHHHHTT-GGGHHHHHHHHHTSSSSHHHHHHHHHHHHH---HHHHHHHHHH--TTHHHHHHHH-HHHHHHHHHHHHHHHHHHHHHHHHHHTT--